Protein AF-A0A8C4DGM3-F1 (afdb_monomer_lite)

InterPro domains:
  IPR000533 Tropomyosin [PF00261] (65-257)
  IPR000533 Tropomyosin [PR00194] (84-101)
  IPR000533 Tropomyosin [PR00194] (120-140)
  IPR000533 Tropomyosin [PR00194] (145-173)
  IPR000533 Tropomyosin [PR00194] (175-198)
  IPR000533 Tropomyosin [PR00194] (231-256)
  IPR000533 Tropomyosin [PS00326] (232-240)

Foldseek 3Di:
DVVVVVVVVVVVVVVVVVVVVVVVVVVVVVVVVVVVVVVVVVVVVVVVVVVVVVVVVVVVVVVVVVVVVVVVVVVVVVVVVVVVVVVVVVVVVVVVVVVVVVVVVVVVVVVVVVVVVVVVVVVVVVVVVVVVVVVVVVVVVVVVVVVVVVVVVVVVVVVVVVVVVVVVVVVVVVVVVVVVVVVVVVVVVVVVVVVVVVVVVVVVVVVVVVVVVVVVVVVVVVVVVVVVVVVVVVVVVVVVVVVVVVVVVVVVVVVVVVPDDDDDDDDDDDDDDDDDDDDDDDDDDDDDDDDDDDDDDD

Radius of gyration: 115.61 Å; chains: 1; bounding box: 215×76×320 Å

Structure (mmCIF, N/CA/C/O backbone):
data_AF-A0A8C4DGM3-F1
#
_entry.id   AF-A0A8C4DGM3-F1
#
loop_
_atom_site.group_PDB
_atom_site.id
_atom_site.type_symbol
_atom_site.label_atom_id
_atom_site.label_alt_id
_atom_site.label_comp_id
_atom_site.label_asym_id
_atom_site.label_entity_id
_atom_site.label_seq_id
_atom_site.pdbx_PDB_ins_code
_atom_site.Cartn_x
_atom_site.Cartn_y
_atom_site.Cartn_z
_atom_site.occupancy
_atom_site.B_iso_or_equiv
_atom_site.auth_seq_id
_atom_site.auth_comp_id
_atom_site.auth_asym_id
_atom_site.auth_atom_id
_atom_site.pdbx_PDB_model_num
ATOM 1 N N . MET A 1 1 ? 107.043 28.579 -160.007 1.00 56.00 1 MET A N 1
ATOM 2 C CA . MET A 1 1 ? 107.651 27.825 -158.884 1.00 56.00 1 MET A CA 1
ATOM 3 C C . MET A 1 1 ? 107.193 28.313 -157.498 1.00 56.00 1 MET A C 1
ATOM 5 O O . MET A 1 1 ? 107.163 27.500 -156.585 1.00 56.00 1 MET A O 1
ATOM 9 N N . GLU A 1 2 ? 106.748 29.567 -157.318 1.00 57.47 2 GLU A N 1
ATOM 10 C CA . GLU A 1 2 ? 106.223 30.072 -156.023 1.00 57.47 2 GLU A CA 1
ATOM 11 C C . GLU A 1 2 ? 104.851 29.511 -155.592 1.00 57.47 2 GLU A C 1
ATOM 13 O O . GLU A 1 2 ? 104.606 29.329 -154.401 1.00 57.47 2 GLU A O 1
ATOM 18 N N . ALA A 1 3 ? 103.958 29.180 -156.532 1.00 60.22 3 ALA A N 1
ATOM 19 C CA . ALA A 1 3 ? 102.588 28.755 -156.210 1.00 60.22 3 ALA A CA 1
ATOM 20 C C . ALA A 1 3 ? 102.497 27.400 -155.471 1.00 60.22 3 ALA A C 1
ATOM 22 O O . ALA A 1 3 ? 101.619 27.209 -154.633 1.00 60.22 3 ALA A O 1
ATOM 23 N N . ILE A 1 4 ? 103.423 26.468 -155.733 1.00 60.94 4 ILE A N 1
ATOM 24 C CA . ILE A 1 4 ? 103.437 25.138 -155.092 1.00 60.94 4 ILE A CA 1
ATOM 25 C C . ILE A 1 4 ? 103.916 25.240 -153.636 1.00 60.94 4 ILE A C 1
ATOM 27 O O . ILE A 1 4 ? 103.357 24.590 -152.754 1.00 60.94 4 ILE A O 1
ATOM 31 N N . LYS A 1 5 ? 104.883 26.123 -153.354 1.00 63.94 5 LYS A N 1
ATOM 32 C CA . LYS A 1 5 ? 105.411 26.349 -151.999 1.00 63.94 5 LYS A CA 1
ATOM 33 C C . LYS A 1 5 ? 104.346 26.937 -151.065 1.00 63.94 5 LYS A C 1
ATOM 35 O O . LYS A 1 5 ? 104.194 26.455 -149.947 1.00 63.94 5 LYS A O 1
ATOM 40 N N . LYS A 1 6 ? 103.543 27.894 -151.556 1.00 67.75 6 LYS A N 1
ATOM 41 C CA . LYS A 1 6 ? 102.388 28.455 -150.826 1.00 67.75 6 LYS A CA 1
ATOM 42 C C . LYS A 1 6 ? 101.309 27.409 -150.529 1.00 67.75 6 LYS A C 1
ATOM 44 O O . LYS A 1 6 ? 100.766 27.397 -149.432 1.00 67.75 6 LYS A O 1
ATOM 49 N N . LYS A 1 7 ? 101.025 26.503 -151.473 1.00 70.44 7 LYS A N 1
ATOM 50 C CA . LYS A 1 7 ? 100.032 25.430 -151.284 1.00 70.44 7 LYS A CA 1
ATOM 51 C C . LYS A 1 7 ? 100.503 24.376 -150.274 1.00 70.44 7 LYS A C 1
ATOM 53 O O . LYS A 1 7 ? 99.705 23.883 -149.489 1.00 70.44 7 LYS A O 1
ATOM 58 N N . MET A 1 8 ? 101.803 24.079 -150.254 1.00 75.31 8 MET A N 1
ATOM 59 C CA . MET A 1 8 ? 102.413 23.175 -149.275 1.00 75.31 8 MET A CA 1
ATOM 60 C C . MET A 1 8 ? 102.481 23.798 -147.871 1.00 75.31 8 MET A C 1
ATOM 62 O O . MET A 1 8 ? 102.242 23.101 -146.892 1.00 75.31 8 MET A O 1
ATOM 66 N N . GLN A 1 9 ? 102.742 25.108 -147.764 1.00 69.88 9 GLN A N 1
ATOM 67 C CA . GLN A 1 9 ? 102.624 25.844 -146.498 1.00 69.88 9 GLN A CA 1
ATOM 68 C C . GLN A 1 9 ? 101.179 25.887 -145.989 1.00 69.88 9 GLN A C 1
ATOM 70 O O . GLN A 1 9 ? 100.970 25.643 -144.808 1.00 69.88 9 GLN A O 1
ATOM 75 N N . MET A 1 10 ? 100.198 26.120 -146.868 1.00 75.06 10 MET A N 1
ATOM 76 C CA . MET A 1 10 ? 98.772 26.049 -146.515 1.00 75.06 10 MET A CA 1
ATOM 77 C C . MET A 1 10 ? 98.384 24.663 -145.998 1.00 75.06 10 MET A C 1
ATOM 79 O O . MET A 1 10 ? 97.836 24.564 -144.915 1.00 75.06 10 MET A O 1
ATOM 83 N N . LEU A 1 11 ? 98.753 23.586 -146.699 1.00 72.81 11 LEU A N 1
ATOM 84 C CA . LEU A 1 11 ? 98.448 22.220 -146.253 1.00 72.81 11 LEU A CA 1
ATOM 85 C C . LEU A 1 11 ? 99.131 21.849 -144.930 1.00 72.81 11 LEU A C 1
ATOM 87 O O . LEU A 1 11 ? 98.588 21.064 -144.157 1.00 72.81 11 LEU A O 1
ATOM 91 N N . LYS A 1 12 ? 100.324 22.391 -144.665 1.00 77.50 12 LYS A N 1
ATOM 92 C CA . LYS A 1 12 ? 101.009 22.187 -143.387 1.00 77.50 12 LYS A CA 1
ATOM 93 C C . LYS A 1 12 ? 100.291 22.925 -142.253 1.00 77.50 12 LYS A C 1
ATOM 95 O O . LYS A 1 12 ? 100.072 22.320 -141.213 1.00 77.50 12 LYS A O 1
ATOM 100 N N . LEU A 1 13 ? 99.869 24.166 -142.499 1.00 79.25 13 LEU A N 1
ATOM 101 C CA . LEU A 1 13 ? 99.074 24.961 -141.563 1.00 79.25 13 LEU A CA 1
ATOM 102 C C . LEU A 1 13 ? 97.699 24.323 -141.306 1.00 79.25 13 LEU A C 1
ATOM 104 O O . LEU A 1 13 ? 97.254 24.265 -140.170 1.00 79.25 13 LEU A O 1
ATOM 108 N N . ASP A 1 14 ? 97.045 23.790 -142.340 1.00 77.81 14 ASP A N 1
ATOM 109 C CA . ASP A 1 14 ? 95.767 23.082 -142.218 1.00 77.81 14 ASP A CA 1
ATOM 110 C C . ASP A 1 14 ? 95.918 21.778 -141.425 1.00 77.81 14 ASP A C 1
ATOM 112 O O . ASP A 1 14 ? 95.045 21.435 -140.631 1.00 77.81 14 ASP A O 1
ATOM 116 N N . LYS A 1 15 ? 97.037 21.062 -141.602 1.00 78.19 15 LYS A N 1
ATOM 117 C CA . LYS A 1 15 ? 97.358 19.871 -140.809 1.00 78.19 15 LYS A CA 1
ATOM 118 C C . LYS A 1 15 ? 97.649 20.225 -139.349 1.00 78.19 15 LYS A C 1
ATOM 120 O O . LYS A 1 15 ? 97.144 19.532 -138.477 1.00 78.19 15 LYS A O 1
ATOM 125 N N . GLU A 1 16 ? 98.440 21.265 -139.091 1.00 78.75 16 GLU A N 1
ATOM 126 C CA . GLU A 1 16 ? 98.727 21.755 -137.733 1.00 78.75 16 GLU A CA 1
ATOM 127 C C . GLU A 1 16 ? 97.424 22.217 -137.050 1.00 78.75 16 GLU A C 1
ATOM 129 O O . GLU A 1 16 ? 97.089 21.697 -135.995 1.00 78.75 16 GLU A O 1
ATOM 134 N N . ASN A 1 17 ? 96.580 23.008 -137.722 1.00 79.00 17 ASN A N 1
ATOM 135 C CA . ASN A 1 17 ? 95.259 23.407 -137.213 1.00 79.00 17 ASN A CA 1
ATOM 136 C C . ASN A 1 17 ? 94.307 22.222 -136.964 1.00 79.00 17 ASN A C 1
ATOM 138 O O . ASN A 1 17 ? 93.468 22.275 -136.064 1.00 79.00 17 ASN A O 1
ATOM 142 N N . ALA A 1 18 ? 94.369 21.170 -137.787 1.00 79.69 18 ALA A N 1
ATOM 143 C CA . ALA A 1 18 ? 93.561 19.967 -137.594 1.00 79.69 18 ALA A CA 1
ATOM 144 C C . ALA A 1 18 ? 94.054 19.125 -136.410 1.00 79.69 18 ALA A C 1
ATOM 146 O O . ALA A 1 18 ? 93.228 18.547 -135.706 1.00 79.69 18 ALA A O 1
ATOM 147 N N . ILE A 1 19 ? 95.371 19.075 -136.185 1.00 78.94 19 ILE A N 1
ATOM 148 C CA . ILE A 1 19 ? 95.976 18.422 -135.019 1.00 78.94 19 ILE A CA 1
ATOM 149 C C . ILE A 1 19 ? 95.630 19.207 -133.754 1.00 78.94 19 ILE A C 1
ATOM 151 O O . ILE A 1 19 ? 95.087 18.610 -132.835 1.00 78.94 19 ILE A O 1
ATOM 155 N N . ASP A 1 20 ? 95.798 20.529 -133.746 1.00 80.25 20 ASP A N 1
ATOM 156 C CA . ASP A 1 20 ? 95.455 21.376 -132.597 1.00 80.25 20 ASP A CA 1
ATOM 157 C C . ASP A 1 20 ? 93.964 21.266 -132.241 1.00 80.25 20 ASP A C 1
ATOM 159 O O . ASP A 1 20 ? 93.597 21.172 -131.072 1.00 80.25 20 ASP A O 1
ATOM 163 N N . ARG A 1 21 ? 93.076 21.197 -133.246 1.00 80.00 21 ARG A N 1
ATOM 164 C CA . ARG A 1 21 ? 91.644 20.932 -133.021 1.00 80.00 21 ARG A CA 1
ATOM 165 C C . ARG A 1 21 ? 91.370 19.532 -132.482 1.00 80.00 21 ARG A C 1
ATOM 167 O O . ARG A 1 21 ? 90.442 19.378 -131.694 1.00 80.00 21 ARG A O 1
ATOM 174 N N . ALA A 1 22 ? 92.114 18.520 -132.924 1.00 79.75 22 ALA A N 1
ATOM 175 C CA . ALA A 1 22 ? 91.966 17.158 -132.424 1.00 79.75 22 ALA A CA 1
ATOM 176 C C . ALA A 1 22 ? 92.464 17.043 -130.976 1.00 79.75 22 ALA A C 1
ATOM 178 O O . ALA A 1 22 ? 91.763 16.468 -130.152 1.00 79.75 22 ALA A O 1
ATOM 179 N N . GLU A 1 23 ? 93.603 17.656 -130.651 1.00 81.38 23 GLU A N 1
ATOM 180 C CA . GLU A 1 23 ? 94.149 17.724 -129.292 1.00 81.38 23 GLU A CA 1
ATOM 181 C C . GLU A 1 23 ? 93.230 18.523 -128.358 1.00 81.38 23 GLU A C 1
ATOM 183 O O . GLU A 1 23 ? 92.967 18.096 -127.234 1.00 81.38 23 GLU A O 1
ATOM 188 N N . GLN A 1 24 ? 92.663 19.638 -128.834 1.00 82.38 24 GLN A N 1
ATOM 189 C CA . GLN A 1 24 ? 91.670 20.405 -128.084 1.00 82.38 24 GLN A CA 1
ATOM 190 C C . GLN A 1 24 ? 90.393 19.587 -127.842 1.00 82.38 24 GLN A C 1
ATOM 192 O O . GLN A 1 24 ? 89.912 19.528 -126.713 1.00 82.38 24 GLN A O 1
ATOM 197 N N . ALA A 1 25 ? 89.881 18.888 -128.861 1.00 80.62 25 ALA A N 1
ATOM 198 C CA . ALA A 1 25 ? 88.716 18.015 -128.719 1.00 80.62 25 ALA A CA 1
ATOM 199 C C . ALA A 1 25 ? 88.982 16.808 -127.800 1.00 80.62 25 ALA A C 1
ATOM 201 O O . ALA A 1 25 ? 88.084 16.376 -127.078 1.00 80.62 25 ALA A O 1
ATOM 202 N N . GLU A 1 26 ? 90.199 16.259 -127.798 1.00 82.38 26 GLU A N 1
ATOM 203 C CA . GLU A 1 26 ? 90.603 15.173 -126.901 1.00 82.38 26 GLU A CA 1
ATOM 204 C C . GLU A 1 26 ? 90.743 15.664 -125.451 1.00 82.38 26 GLU A C 1
ATOM 206 O O . GLU A 1 26 ? 90.295 14.984 -124.524 1.00 82.38 26 GLU A O 1
ATOM 211 N N . GLY A 1 27 ? 91.263 16.880 -125.250 1.00 82.19 27 GLY A N 1
ATOM 212 C CA . GLY A 1 27 ? 91.285 17.565 -123.956 1.00 82.19 27 GLY A CA 1
ATOM 213 C C . GLY A 1 27 ? 89.883 17.859 -123.414 1.00 82.19 27 GLY A C 1
ATOM 214 O O . GLY A 1 27 ? 89.594 17.544 -122.258 1.00 82.19 27 GLY A O 1
ATOM 215 N N . ASP A 1 28 ? 88.990 18.380 -124.257 1.00 84.25 28 ASP A N 1
ATOM 216 C CA . ASP A 1 28 ? 87.592 18.648 -123.904 1.00 84.25 28 ASP A CA 1
ATOM 217 C C . ASP A 1 28 ? 86.829 17.352 -123.594 1.00 84.25 28 ASP A C 1
ATOM 219 O O . ASP A 1 28 ? 86.085 17.289 -122.613 1.00 84.25 28 ASP A O 1
ATOM 223 N N . LYS A 1 29 ? 87.053 16.287 -124.379 1.00 86.44 29 LYS A N 1
ATOM 224 C CA . LYS A 1 29 ? 86.482 14.957 -124.127 1.00 86.44 29 LYS A CA 1
ATOM 225 C C . LYS A 1 29 ? 86.945 14.407 -122.782 1.00 86.44 29 LYS A C 1
ATOM 227 O O . LYS A 1 29 ? 86.112 13.973 -121.994 1.00 86.44 29 LYS A O 1
ATOM 232 N N . LYS A 1 30 ? 88.248 14.450 -122.499 1.00 85.75 30 LYS A N 1
ATOM 233 C CA . LYS A 1 30 ? 88.798 13.967 -121.228 1.00 85.75 30 LYS A CA 1
ATOM 234 C C . LYS A 1 30 ? 88.265 14.779 -120.043 1.00 85.75 30 LYS A C 1
ATOM 236 O O . LYS A 1 30 ? 87.852 14.201 -119.044 1.00 85.75 30 LYS A O 1
ATOM 241 N N . GLY A 1 31 ? 88.176 16.103 -120.183 1.00 85.19 31 GLY A N 1
ATOM 242 C CA . GLY A 1 31 ? 87.566 16.973 -119.176 1.00 85.19 31 GLY A CA 1
ATOM 243 C C . GLY A 1 31 ? 86.073 16.701 -118.957 1.00 85.19 31 GLY A C 1
ATOM 244 O O . GLY A 1 31 ? 85.590 16.803 -117.830 1.00 85.19 31 GLY A O 1
ATOM 245 N N . ALA A 1 32 ? 85.333 16.334 -120.006 1.00 84.12 32 ALA A N 1
ATOM 246 C CA . ALA A 1 32 ? 83.937 15.916 -119.901 1.00 84.12 32 ALA A CA 1
ATOM 247 C C . ALA A 1 32 ? 83.788 14.528 -119.255 1.00 84.12 32 ALA A C 1
ATOM 249 O O . ALA A 1 32 ? 82.901 14.349 -118.427 1.00 84.12 32 ALA A O 1
ATOM 250 N N . GLU A 1 33 ? 84.661 13.570 -119.579 1.00 85.62 33 GLU A N 1
ATOM 251 C CA . GLU A 1 33 ? 84.690 12.239 -118.957 1.00 85.62 33 GLU A CA 1
ATOM 252 C C . GLU A 1 33 ? 85.023 12.318 -117.462 1.00 85.62 33 GLU A C 1
ATOM 254 O O . GLU A 1 33 ? 84.353 11.676 -116.655 1.00 85.62 33 GLU A O 1
ATOM 259 N N . ASP A 1 34 ? 86.001 13.138 -117.071 1.00 88.25 34 ASP A N 1
ATOM 260 C CA . ASP A 1 34 ? 86.355 13.340 -115.663 1.00 88.25 34 ASP A CA 1
ATOM 261 C C . ASP A 1 34 ? 85.219 14.032 -114.889 1.00 88.25 34 ASP A C 1
ATOM 263 O O . ASP A 1 34 ? 84.904 13.632 -113.768 1.00 88.25 34 ASP A O 1
ATOM 267 N N . LYS A 1 35 ? 84.526 15.004 -115.505 1.00 88.31 35 LYS A N 1
ATOM 268 C CA . LYS A 1 35 ? 83.297 15.591 -114.936 1.00 88.31 35 LYS A CA 1
ATOM 269 C C . LYS A 1 35 ? 82.164 14.574 -114.825 1.00 88.31 35 LYS A C 1
ATOM 271 O O . LYS A 1 35 ? 81.450 14.581 -113.830 1.00 88.31 35 LYS A O 1
ATOM 276 N N . CYS A 1 36 ? 81.990 13.707 -115.822 1.00 88.62 36 CYS A N 1
ATOM 277 C CA . CYS A 1 36 ? 80.968 12.662 -115.793 1.00 88.62 36 CYS A CA 1
ATOM 278 C C . CYS A 1 36 ? 81.232 11.685 -114.643 1.00 88.62 36 CYS A C 1
ATOM 280 O O . CYS A 1 36 ? 80.321 11.400 -113.877 1.00 88.62 36 CYS A O 1
ATOM 282 N N . LYS A 1 37 ? 82.491 11.272 -114.442 1.00 89.06 37 LYS A N 1
ATOM 283 C CA . LYS A 1 37 ? 82.893 10.430 -113.304 1.00 89.06 37 LYS A CA 1
ATOM 284 C C . LYS A 1 37 ? 82.656 11.106 -111.956 1.00 89.06 37 LYS A C 1
ATOM 286 O O . LYS A 1 37 ? 82.112 10.474 -111.060 1.00 89.06 37 LYS A O 1
ATOM 291 N N . GLN A 1 38 ? 83.021 12.383 -111.813 1.00 89.31 38 GLN A N 1
ATOM 292 C CA . GLN A 1 38 ? 82.751 13.140 -110.583 1.00 89.31 38 GLN A CA 1
ATOM 293 C C . GLN A 1 38 ? 81.249 13.211 -110.285 1.00 89.31 38 GLN A C 1
ATOM 295 O O . GLN A 1 38 ? 80.835 12.952 -109.160 1.00 89.31 38 GLN A O 1
ATOM 300 N N . LEU A 1 39 ? 80.425 13.494 -111.297 1.00 87.69 39 LEU A N 1
ATOM 301 C CA . LEU A 1 39 ? 78.970 13.536 -111.152 1.00 87.69 39 LEU A CA 1
ATOM 302 C C . LEU A 1 39 ? 78.367 12.156 -110.856 1.00 87.69 39 LEU A C 1
ATOM 304 O O . LEU A 1 39 ? 77.419 12.070 -110.082 1.00 87.69 39 LEU A O 1
ATOM 308 N N . GLU A 1 40 ? 78.902 11.077 -111.430 1.00 87.31 40 GLU A N 1
ATOM 309 C CA . GLU A 1 40 ? 78.485 9.701 -111.129 1.00 87.31 40 GLU A CA 1
ATOM 310 C C . GLU A 1 40 ? 78.821 9.309 -109.683 1.00 87.31 40 GLU A C 1
ATOM 312 O O . GLU A 1 40 ? 77.976 8.740 -108.988 1.00 87.31 40 GLU A O 1
ATOM 317 N N . GLU A 1 41 ? 80.016 9.653 -109.195 1.00 90.00 41 GLU A N 1
ATOM 318 C CA . GLU A 1 41 ? 80.416 9.436 -107.800 1.00 90.00 41 GLU A CA 1
ATOM 319 C C . GLU A 1 41 ? 79.576 10.275 -106.824 1.00 90.00 41 GLU A C 1
ATOM 321 O O . GLU A 1 41 ? 79.121 9.761 -105.797 1.00 90.00 41 GLU A O 1
ATOM 326 N N . GLU A 1 42 ? 79.309 11.544 -107.149 1.00 90.88 42 GLU A N 1
ATOM 327 C CA . GLU A 1 42 ? 78.419 12.412 -106.373 1.00 90.88 42 GLU A CA 1
ATOM 328 C C . GLU A 1 42 ? 76.984 11.876 -106.347 1.00 90.88 42 GLU A C 1
ATOM 330 O O . GLU A 1 42 ? 76.366 11.828 -105.281 1.00 90.88 42 GLU A O 1
ATOM 335 N N . LEU A 1 43 ? 76.462 11.415 -107.486 1.00 90.50 43 LEU A N 1
ATOM 336 C CA . LEU A 1 43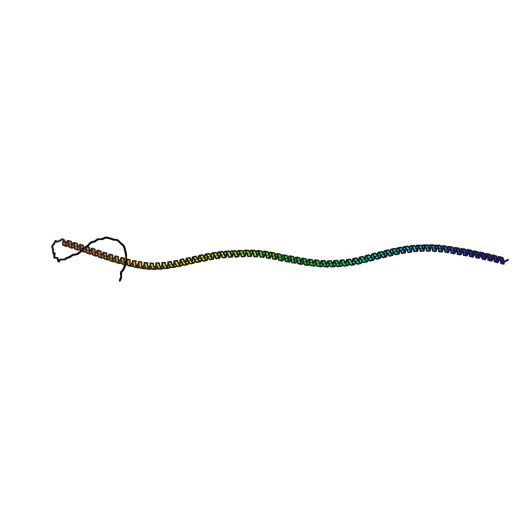 ? 75.129 10.827 -107.594 1.00 90.50 43 LEU A CA 1
ATOM 337 C C . LEU A 1 43 ? 75.021 9.543 -106.766 1.00 90.50 43 LEU A C 1
ATOM 339 O O . LEU A 1 43 ? 74.042 9.365 -106.040 1.00 90.50 43 LEU A O 1
ATOM 343 N N . LEU A 1 44 ? 76.043 8.688 -106.793 1.00 91.94 44 LEU A N 1
ATOM 344 C CA . LEU A 1 44 ? 76.097 7.475 -105.977 1.00 91.94 44 LEU A CA 1
ATOM 345 C C . LEU A 1 44 ? 76.204 7.803 -104.476 1.00 91.94 44 LEU A C 1
ATOM 347 O O . LEU A 1 44 ? 75.550 7.170 -103.642 1.00 91.94 44 LEU A O 1
ATOM 351 N N . GLY A 1 45 ? 76.969 8.838 -104.118 1.00 91.81 45 GLY A N 1
ATOM 352 C CA . GLY A 1 45 ? 77.046 9.362 -102.755 1.00 91.81 45 GLY A CA 1
ATOM 353 C C . GLY A 1 45 ? 75.712 9.926 -102.254 1.00 91.81 45 GLY A C 1
ATOM 354 O O . GLY A 1 45 ? 75.312 9.652 -101.118 1.00 91.81 45 GLY A O 1
ATOM 355 N N . LEU A 1 46 ? 74.997 10.671 -103.100 1.00 91.38 46 LEU A N 1
ATOM 356 C CA . LEU A 1 46 ? 73.666 11.205 -102.809 1.00 91.38 46 LEU A CA 1
ATOM 357 C C . LEU A 1 46 ? 72.620 10.095 -102.693 1.00 91.38 46 LEU A C 1
ATOM 359 O O . LEU A 1 46 ? 71.831 10.130 -101.755 1.00 91.38 46 LEU A O 1
ATOM 363 N N . GLN A 1 47 ? 72.651 9.079 -103.557 1.00 90.94 47 GLN A N 1
ATOM 364 C CA . GLN A 1 47 ? 71.774 7.909 -103.450 1.00 90.94 47 GLN A CA 1
ATOM 365 C C . GLN A 1 47 ? 71.988 7.152 -102.135 1.00 90.94 47 GLN A C 1
ATOM 367 O O . GLN A 1 47 ? 71.024 6.759 -101.481 1.00 90.94 47 GLN A O 1
ATOM 372 N N . LYS A 1 48 ? 73.242 6.986 -101.694 1.00 93.75 48 LYS A N 1
ATOM 373 C CA . LYS A 1 48 ? 73.540 6.345 -100.406 1.00 93.75 48 LYS A CA 1
ATOM 374 C C . LYS A 1 48 ? 73.047 7.176 -99.217 1.00 93.75 48 LYS A C 1
ATOM 376 O O . LYS A 1 48 ? 72.531 6.606 -98.259 1.00 93.75 48 LYS A O 1
ATOM 381 N N . LYS A 1 49 ? 73.196 8.505 -99.271 1.00 93.12 49 LYS A N 1
ATOM 382 C CA . LYS A 1 49 ? 72.653 9.415 -98.248 1.00 93.12 49 LYS A CA 1
ATOM 383 C C . LYS A 1 49 ? 71.127 9.396 -98.229 1.00 93.12 49 LYS A C 1
ATOM 385 O O . LYS A 1 49 ? 70.563 9.326 -97.147 1.00 93.12 49 LYS A O 1
ATOM 390 N N . LEU A 1 50 ? 70.485 9.411 -99.398 1.00 93.12 50 LEU A N 1
ATOM 391 C CA . LEU A 1 50 ? 69.032 9.319 -99.529 1.00 93.12 50 LEU A CA 1
ATOM 392 C C . LEU A 1 50 ? 68.518 8.044 -98.862 1.00 93.12 50 LEU A C 1
ATOM 394 O O . LEU A 1 50 ? 67.671 8.134 -97.984 1.00 93.12 50 LEU A O 1
ATOM 398 N N . LYS A 1 51 ? 69.123 6.893 -99.177 1.00 93.62 51 LYS A N 1
ATOM 399 C CA . LYS A 1 51 ? 68.761 5.617 -98.553 1.00 93.62 51 LYS A CA 1
ATOM 400 C C . LYS A 1 51 ? 68.949 5.624 -97.031 1.00 93.62 51 LYS A C 1
ATOM 402 O O . LYS A 1 51 ? 68.107 5.115 -96.308 1.00 93.62 51 LYS A O 1
ATOM 407 N N . GLY A 1 52 ? 70.035 6.222 -96.532 1.00 93.31 52 GLY A N 1
ATOM 408 C CA . GLY A 1 52 ? 70.248 6.361 -95.087 1.00 93.31 52 GLY A CA 1
ATOM 409 C C . GLY A 1 52 ? 69.174 7.215 -94.403 1.00 93.31 52 GLY A C 1
ATOM 410 O O . GLY A 1 52 ? 68.716 6.865 -93.322 1.00 93.31 52 GLY A O 1
ATOM 411 N N . VAL A 1 53 ? 68.744 8.300 -95.054 1.00 92.62 53 VAL A N 1
ATOM 412 C CA . VAL A 1 53 ? 67.659 9.161 -94.561 1.00 92.62 53 VAL A CA 1
ATOM 413 C C . VAL A 1 53 ? 66.301 8.456 -94.640 1.00 92.62 53 VAL A C 1
ATOM 415 O O . VAL A 1 53 ? 65.499 8.621 -93.730 1.00 92.62 53 VAL A O 1
ATOM 418 N N . GLU A 1 54 ? 66.044 7.655 -95.677 1.00 92.06 54 GLU A N 1
ATOM 419 C CA . GLU A 1 54 ? 64.838 6.818 -95.787 1.00 92.06 54 GLU A CA 1
ATOM 420 C C . GLU A 1 54 ? 64.775 5.782 -94.653 1.00 92.06 54 GLU A C 1
ATOM 422 O O . GLU A 1 54 ? 63.779 5.726 -93.936 1.00 92.06 54 GLU A O 1
ATOM 427 N N . ASP A 1 55 ? 65.869 5.053 -94.402 1.00 94.25 55 ASP A N 1
ATOM 428 C CA . ASP A 1 55 ? 65.951 4.080 -93.304 1.00 94.25 55 ASP A CA 1
ATOM 429 C C . ASP A 1 55 ? 65.759 4.749 -91.921 1.00 94.25 55 ASP A C 1
ATOM 431 O O . ASP A 1 55 ? 65.202 4.153 -90.995 1.00 94.25 55 ASP A O 1
ATOM 435 N N . GLU A 1 56 ? 66.251 5.980 -91.737 1.00 94.06 56 GLU A N 1
ATOM 436 C CA . GLU A 1 56 ? 66.021 6.767 -90.517 1.00 94.06 56 GLU A CA 1
ATOM 437 C C . GLU A 1 56 ? 64.571 7.245 -90.407 1.00 94.06 56 GLU A C 1
ATOM 439 O O . GLU A 1 56 ? 63.984 7.165 -89.326 1.00 94.06 56 GLU A O 1
ATOM 444 N N . LEU A 1 57 ? 63.978 7.705 -91.511 1.00 93.94 57 LEU A N 1
ATOM 445 C CA . LEU A 1 57 ? 62.585 8.134 -91.566 1.00 93.94 57 LEU A CA 1
ATOM 446 C C . LEU A 1 57 ? 61.637 6.984 -91.213 1.00 93.94 57 LEU A C 1
ATOM 448 O O . LEU A 1 57 ? 60.703 7.195 -90.437 1.00 93.94 57 LEU A O 1
ATOM 452 N N . ASP A 1 58 ? 61.900 5.777 -91.714 1.00 95.00 58 ASP A N 1
ATOM 453 C CA . ASP A 1 58 ? 61.117 4.582 -91.396 1.00 95.00 58 ASP A CA 1
ATOM 454 C C . ASP A 1 58 ? 61.209 4.243 -89.902 1.00 95.00 58 ASP A C 1
ATOM 456 O O . ASP A 1 58 ? 60.183 4.090 -89.236 1.00 95.00 58 ASP A O 1
ATOM 460 N N . LYS A 1 59 ? 62.420 4.251 -89.325 1.00 95.31 59 LYS A N 1
ATOM 461 C CA . LYS A 1 59 ? 62.622 4.020 -87.881 1.00 95.31 59 LYS A CA 1
ATOM 462 C C . LYS A 1 59 ? 61.913 5.052 -87.011 1.00 95.31 59 LYS A C 1
ATOM 464 O O . LYS A 1 59 ? 61.295 4.695 -86.007 1.00 95.31 59 LYS A O 1
ATOM 469 N N . TYR A 1 60 ? 62.011 6.335 -87.358 1.00 93.81 60 TYR A N 1
ATOM 470 C CA . TYR A 1 60 ? 61.315 7.383 -86.612 1.00 93.81 60 TYR A CA 1
ATOM 471 C C . TYR A 1 60 ? 59.800 7.279 -86.777 1.00 93.81 60 TYR A C 1
ATOM 473 O O . TYR A 1 60 ? 59.079 7.535 -85.817 1.00 93.81 60 TYR A O 1
ATOM 481 N N . SER A 1 61 ? 59.314 6.857 -87.945 1.00 94.00 61 SER A N 1
ATOM 482 C CA . SER A 1 61 ? 57.885 6.657 -88.198 1.00 94.00 61 SER A CA 1
ATOM 483 C C . SER A 1 61 ? 57.313 5.488 -87.395 1.00 94.00 61 SER A C 1
ATOM 485 O O . SER A 1 61 ? 56.226 5.616 -86.835 1.00 94.00 61 SER A O 1
ATOM 487 N N . GLU A 1 62 ? 58.034 4.370 -87.293 1.00 95.62 62 GLU A N 1
ATOM 488 C CA . GLU A 1 62 ? 57.649 3.244 -86.431 1.00 95.62 62 GLU A CA 1
ATOM 489 C C . GLU A 1 62 ? 57.678 3.638 -84.951 1.00 95.62 62 GLU A C 1
ATOM 491 O O . GLU A 1 62 ? 56.690 3.456 -84.244 1.00 95.62 62 GLU A O 1
ATOM 496 N N . SER A 1 63 ? 58.758 4.280 -84.497 1.00 95.69 63 SER A N 1
ATOM 497 C CA . SER A 1 63 ? 58.878 4.765 -83.116 1.00 95.69 63 SER A CA 1
ATOM 498 C C . SER A 1 63 ? 57.775 5.767 -82.747 1.00 95.69 63 SER A C 1
ATOM 500 O O . SER A 1 63 ? 57.237 5.731 -81.638 1.00 95.69 63 SER A O 1
ATOM 502 N N . LEU A 1 64 ? 57.393 6.642 -83.684 1.00 95.50 64 LEU A N 1
ATOM 503 C CA . LEU A 1 64 ? 56.292 7.584 -83.500 1.00 95.50 64 LEU A CA 1
ATOM 504 C C . LEU A 1 64 ? 54.953 6.856 -83.332 1.00 95.50 64 LEU A C 1
ATOM 506 O O . LEU A 1 64 ? 54.195 7.216 -82.434 1.00 95.50 64 LEU A O 1
ATOM 510 N N . LYS A 1 65 ? 54.677 5.829 -84.147 1.00 95.81 65 LYS A N 1
ATOM 511 C 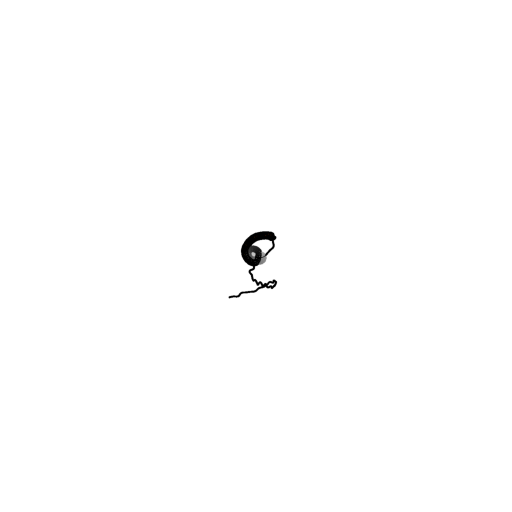CA . LYS A 1 65 ?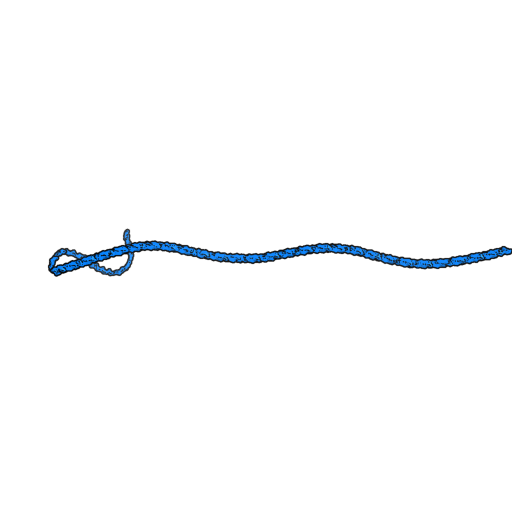 53.458 5.014 -84.021 1.00 95.81 65 LYS A CA 1
ATOM 512 C C . LYS A 1 65 ? 53.409 4.289 -82.678 1.00 95.81 65 LYS A C 1
ATOM 514 O O . LYS A 1 65 ? 52.415 4.408 -81.970 1.00 95.81 65 LYS A O 1
ATOM 519 N N . ASP A 1 66 ? 54.498 3.639 -82.273 1.00 95.94 66 ASP A N 1
ATOM 520 C CA . ASP A 1 66 ? 54.587 2.959 -80.974 1.00 95.94 66 ASP A CA 1
ATOM 521 C C . ASP A 1 66 ? 54.370 3.927 -79.799 1.00 95.94 66 ASP A C 1
ATOM 523 O O . ASP A 1 66 ? 53.740 3.586 -78.793 1.00 95.94 66 ASP A O 1
ATOM 527 N N . ALA A 1 67 ? 54.916 5.143 -79.896 1.00 95.31 67 ALA A N 1
ATOM 528 C CA . ALA A 1 67 ? 54.733 6.178 -78.885 1.00 95.31 67 ALA A CA 1
ATOM 529 C C . ALA A 1 67 ? 53.283 6.686 -78.839 1.00 95.31 67 ALA A C 1
ATOM 531 O O . ALA A 1 67 ? 52.756 6.892 -77.746 1.00 95.31 67 ALA A O 1
ATOM 532 N N . GLN A 1 68 ? 52.634 6.847 -79.997 1.00 95.00 68 GLN A N 1
ATOM 533 C CA . GLN A 1 68 ? 51.221 7.221 -80.097 1.00 95.00 68 GLN A CA 1
ATOM 534 C C . GLN A 1 68 ? 50.312 6.144 -79.497 1.00 95.00 68 GLN A C 1
ATOM 536 O O . GLN A 1 68 ? 49.478 6.464 -78.656 1.00 95.00 68 GLN A O 1
ATOM 541 N N . GLU A 1 69 ? 50.527 4.867 -79.820 1.00 96.38 69 GLU A N 1
ATOM 542 C CA . GLU A 1 69 ? 49.747 3.767 -79.240 1.00 96.38 69 GLU A CA 1
ATOM 543 C C . GLU A 1 69 ? 49.907 3.692 -77.714 1.00 96.38 69 GLU A C 1
ATOM 545 O O . GLU A 1 69 ? 48.937 3.484 -76.980 1.00 96.38 69 GLU A O 1
ATOM 550 N N . LYS A 1 70 ? 51.127 3.895 -77.201 1.00 96.38 70 LYS A N 1
ATOM 551 C CA . LYS A 1 70 ? 51.374 3.949 -75.750 1.00 96.38 70 LYS A CA 1
ATOM 552 C C . LYS A 1 70 ? 50.702 5.150 -75.093 1.00 96.38 70 LYS A C 1
ATOM 554 O O . LYS A 1 70 ? 50.206 5.009 -73.975 1.00 96.38 70 LYS A O 1
ATOM 559 N N . LEU A 1 71 ? 50.694 6.304 -75.761 1.00 95.69 71 LEU A N 1
ATOM 560 C CA . LEU A 1 71 ? 50.016 7.502 -75.277 1.00 95.69 71 LEU A CA 1
ATOM 561 C C . LEU A 1 71 ? 48.507 7.262 -75.181 1.00 95.69 71 LEU A C 1
ATOM 563 O O . LEU A 1 71 ? 47.948 7.457 -74.107 1.00 95.69 71 LEU A O 1
ATOM 567 N N . GLU A 1 72 ? 47.875 6.736 -76.231 1.00 96.38 72 GLU A N 1
ATOM 568 C CA . GLU A 1 72 ? 46.438 6.426 -76.231 1.00 96.38 72 GLU A CA 1
ATOM 569 C C . GLU A 1 72 ? 46.064 5.420 -75.130 1.00 96.38 72 GLU A C 1
ATOM 571 O O . GLU A 1 72 ? 45.057 5.574 -74.436 1.00 96.38 72 GLU A O 1
ATOM 576 N N . GLN A 1 73 ? 46.896 4.396 -74.904 1.00 96.56 73 GLN A N 1
ATOM 577 C CA . GLN A 1 73 ? 46.685 3.449 -73.804 1.00 96.56 73 GLN A CA 1
ATOM 578 C C . GLN A 1 73 ? 46.810 4.107 -72.423 1.00 96.56 73 GLN A C 1
ATOM 580 O O . GLN A 1 73 ? 46.077 3.736 -71.502 1.00 96.56 73 GLN A O 1
ATOM 585 N N . ALA A 1 74 ? 47.744 5.044 -72.254 1.00 96.25 74 ALA A N 1
ATOM 586 C CA . ALA A 1 74 ? 47.922 5.779 -71.007 1.00 96.25 74 ALA A CA 1
ATOM 587 C C . ALA A 1 74 ? 46.762 6.753 -70.757 1.00 96.25 74 ALA A C 1
ATOM 589 O O . ALA A 1 74 ? 46.233 6.779 -69.648 1.00 96.25 74 ALA A O 1
ATOM 590 N N . GLU A 1 75 ? 46.321 7.481 -71.784 1.00 96.25 75 GLU A N 1
ATOM 591 C CA . GLU A 1 75 ? 45.165 8.381 -71.725 1.00 96.25 75 GLU A CA 1
ATOM 592 C C . GLU A 1 75 ? 43.884 7.619 -71.387 1.00 96.25 75 GLU A C 1
ATOM 594 O O . GLU A 1 75 ? 43.135 8.036 -70.505 1.00 96.25 75 GLU A O 1
ATOM 599 N N . LYS A 1 76 ? 43.667 6.448 -72.000 1.00 97.19 76 LYS A N 1
ATOM 600 C CA . LYS A 1 76 ? 42.523 5.593 -71.668 1.00 97.19 76 LYS A CA 1
ATOM 601 C C . LYS A 1 76 ? 42.547 5.146 -70.204 1.00 97.19 76 LYS A C 1
ATOM 603 O O . LYS A 1 76 ? 41.538 5.255 -69.518 1.00 97.19 76 LYS A O 1
ATOM 608 N N . LYS A 1 77 ? 43.700 4.687 -69.704 1.00 96.81 77 LYS A N 1
ATOM 609 C CA . LYS A 1 77 ? 43.847 4.293 -68.291 1.00 96.81 77 LYS A CA 1
ATOM 610 C C . LYS A 1 77 ? 43.641 5.467 -67.335 1.00 96.81 77 LYS A C 1
ATOM 612 O O . LYS A 1 77 ? 43.063 5.274 -66.271 1.00 96.81 77 LYS A O 1
ATOM 617 N N . ALA A 1 78 ? 44.118 6.657 -67.697 1.00 96.50 78 ALA A N 1
ATOM 618 C CA . ALA A 1 78 ? 43.901 7.865 -66.910 1.00 96.50 78 ALA A CA 1
ATOM 619 C C . ALA A 1 78 ? 42.408 8.221 -66.855 1.00 96.50 78 ALA A C 1
ATOM 621 O O . ALA A 1 78 ? 41.886 8.434 -65.766 1.00 96.50 78 ALA A O 1
ATOM 622 N N . ALA A 1 79 ? 41.709 8.182 -67.993 1.00 96.69 79 ALA A N 1
ATOM 623 C CA . ALA A 1 79 ? 40.270 8.432 -68.060 1.00 96.69 79 ALA A CA 1
ATOM 624 C C . ALA A 1 79 ? 39.455 7.413 -67.240 1.00 96.69 79 ALA A C 1
ATOM 626 O O . ALA A 1 79 ? 38.541 7.802 -66.511 1.00 96.69 79 ALA A O 1
ATOM 627 N N . ASP A 1 80 ? 39.808 6.124 -67.308 1.00 96.81 80 ASP A N 1
ATOM 628 C CA . ASP A 1 80 ? 39.168 5.073 -66.506 1.00 96.81 80 ASP A CA 1
ATOM 629 C C . ASP A 1 80 ? 39.382 5.322 -64.996 1.00 96.81 80 ASP A C 1
ATOM 631 O O . ASP A 1 80 ? 38.431 5.276 -64.213 1.00 96.81 80 ASP A O 1
ATOM 635 N N . ALA A 1 81 ? 40.605 5.676 -64.581 1.00 96.62 81 ALA A N 1
ATOM 636 C CA . ALA A 1 81 ? 40.917 5.995 -63.186 1.00 96.62 81 ALA A CA 1
ATOM 637 C C . ALA A 1 81 ? 40.208 7.270 -62.692 1.00 96.62 81 ALA A C 1
ATOM 639 O O . ALA A 1 81 ? 39.703 7.304 -61.569 1.00 96.62 81 ALA A O 1
ATOM 640 N N . GLU A 1 82 ? 40.123 8.316 -63.518 1.00 96.75 82 GLU A N 1
ATOM 641 C CA . GLU A 1 82 ? 39.374 9.537 -63.198 1.00 96.75 82 GLU A CA 1
ATOM 642 C C . GLU A 1 82 ? 37.877 9.249 -63.017 1.00 96.75 82 GLU A C 1
ATOM 644 O O . GLU A 1 82 ? 37.252 9.770 -62.086 1.00 96.75 82 GLU A O 1
ATOM 649 N N . ALA A 1 83 ? 37.303 8.373 -63.848 1.00 97.06 83 ALA A N 1
ATOM 650 C CA . ALA A 1 83 ? 35.918 7.937 -63.713 1.00 97.06 83 ALA A CA 1
ATOM 651 C C . ALA A 1 83 ? 35.683 7.147 -62.411 1.00 97.06 83 ALA A C 1
ATOM 653 O O . ALA A 1 83 ? 34.689 7.383 -61.713 1.00 97.06 83 ALA A O 1
ATOM 654 N N . GLU A 1 84 ? 36.604 6.253 -62.039 1.00 97.62 84 GLU A N 1
ATOM 655 C CA . GLU A 1 84 ? 36.552 5.524 -60.766 1.00 97.62 84 GLU A CA 1
ATOM 656 C C . GLU A 1 84 ? 36.646 6.467 -59.561 1.00 97.62 84 GLU A C 1
ATOM 658 O O . GLU A 1 84 ? 35.826 6.373 -58.644 1.00 97.62 84 GLU A O 1
ATOM 663 N N . VAL A 1 85 ? 37.580 7.424 -59.579 1.00 97.88 85 VAL A N 1
ATOM 664 C CA . VAL A 1 85 ? 37.722 8.441 -58.524 1.00 97.88 85 VAL A CA 1
ATOM 665 C C . VAL A 1 85 ? 36.443 9.269 -58.393 1.00 97.88 85 VAL A C 1
ATOM 667 O O . VAL A 1 85 ? 35.960 9.487 -57.280 1.00 97.88 85 VAL A O 1
ATOM 670 N N . ALA A 1 86 ? 35.837 9.683 -59.508 1.00 97.62 86 ALA A N 1
ATOM 671 C CA . ALA A 1 86 ? 34.569 10.406 -59.489 1.00 97.62 86 ALA A CA 1
ATOM 672 C C . ALA A 1 86 ? 33.431 9.570 -58.870 1.00 97.62 86 ALA A C 1
ATOM 674 O O . ALA A 1 86 ? 32.637 10.087 -58.079 1.00 97.62 86 ALA A O 1
ATOM 675 N N . SER A 1 87 ? 33.362 8.272 -59.183 1.00 98.12 87 SER A N 1
ATOM 676 C CA . SER A 1 87 ? 32.376 7.354 -58.601 1.00 98.12 87 SER A CA 1
ATOM 677 C C . SER A 1 87 ? 32.600 7.135 -57.101 1.00 98.12 87 SER A C 1
ATOM 679 O O . SER A 1 87 ? 31.643 7.143 -56.324 1.00 98.12 87 SER A O 1
ATOM 681 N N . LEU A 1 88 ? 33.851 6.951 -56.674 1.00 98.00 88 LEU A N 1
ATOM 682 C CA . LEU A 1 88 ? 34.199 6.775 -55.265 1.00 98.00 88 LEU A CA 1
ATOM 683 C C . LEU A 1 88 ? 33.897 8.031 -54.448 1.00 98.00 88 LEU A C 1
ATOM 685 O O . LEU A 1 88 ? 33.321 7.913 -53.372 1.00 98.00 88 LEU A O 1
ATOM 689 N N . ASN A 1 89 ? 34.176 9.223 -54.979 1.00 97.81 89 ASN A N 1
ATOM 690 C CA . ASN A 1 89 ? 33.835 10.481 -54.311 1.00 97.81 89 ASN A CA 1
ATOM 691 C C . ASN A 1 89 ? 32.321 10.641 -54.108 1.00 97.81 89 ASN A C 1
ATOM 693 O O . ASN A 1 89 ? 31.889 11.053 -53.035 1.00 97.81 89 ASN A O 1
ATOM 697 N N . ARG A 1 90 ? 31.497 10.242 -55.089 1.00 97.94 90 ARG A N 1
ATOM 698 C CA . ARG A 1 90 ? 30.032 10.206 -54.907 1.00 97.94 90 ARG A CA 1
ATOM 699 C C . ARG A 1 90 ? 29.616 9.217 -53.822 1.00 97.94 90 ARG A C 1
ATOM 701 O O . ARG A 1 90 ? 28.724 9.509 -53.035 1.00 97.94 90 ARG A O 1
ATOM 708 N N . ARG A 1 91 ? 30.257 8.046 -53.768 1.00 98.12 91 ARG A N 1
ATOM 709 C CA . ARG A 1 91 ? 29.979 7.041 -52.735 1.00 98.12 91 ARG A CA 1
ATOM 710 C C . ARG A 1 91 ? 30.363 7.535 -51.339 1.00 98.12 91 ARG A C 1
ATOM 712 O O . ARG A 1 91 ? 29.623 7.259 -50.405 1.00 98.12 91 ARG A O 1
ATOM 719 N N . ILE A 1 92 ? 31.478 8.255 -51.207 1.00 98.31 92 ILE A N 1
ATOM 720 C CA . ILE A 1 92 ? 31.909 8.858 -49.939 1.00 98.31 92 ILE A CA 1
ATOM 721 C C . ILE A 1 92 ? 30.834 9.822 -49.429 1.00 98.31 92 ILE A C 1
ATOM 723 O O . ILE A 1 92 ? 30.360 9.628 -48.317 1.00 98.31 92 ILE A O 1
ATOM 727 N N . GLN A 1 93 ? 30.360 10.749 -50.268 1.00 98.06 93 GLN A N 1
ATOM 728 C CA . GLN A 1 93 ? 29.308 11.702 -49.884 1.00 98.06 93 GLN A CA 1
ATOM 729 C C . GLN A 1 93 ? 28.026 11.009 -49.406 1.00 98.06 93 GLN A C 1
ATOM 731 O O . GLN A 1 93 ? 27.459 11.383 -48.386 1.00 98.06 93 GLN A O 1
ATOM 736 N N . LEU A 1 94 ? 27.583 9.961 -50.109 1.00 98.25 94 LEU A N 1
ATOM 737 C CA . LEU A 1 94 ? 26.389 9.210 -49.707 1.00 98.25 94 LEU A CA 1
ATOM 738 C C . LEU A 1 94 ? 26.566 8.522 -48.348 1.00 98.25 94 LEU A C 1
ATOM 740 O O . LEU A 1 94 ? 25.648 8.531 -47.534 1.00 98.25 94 LEU A O 1
ATOM 744 N N . VAL A 1 95 ? 27.740 7.937 -48.095 1.00 98.25 95 VAL A N 1
ATOM 745 C CA . VAL A 1 95 ? 28.037 7.280 -46.815 1.00 98.25 95 VAL A CA 1
ATOM 746 C C . VAL A 1 95 ? 28.160 8.303 -45.682 1.00 98.25 95 VAL A C 1
ATOM 748 O O . VAL A 1 95 ? 27.706 8.025 -44.575 1.00 98.25 95 VAL A O 1
ATOM 751 N N . GLU A 1 96 ? 28.730 9.479 -45.944 1.00 98.25 96 GLU A N 1
ATOM 752 C CA . GLU A 1 96 ? 28.794 10.584 -44.979 1.00 98.25 96 GLU A CA 1
ATOM 753 C C . GLU A 1 96 ? 27.388 11.076 -44.607 1.00 98.25 96 GLU A C 1
ATOM 755 O O . GLU A 1 96 ? 27.058 11.141 -43.426 1.00 98.25 96 GLU A O 1
ATOM 760 N N . GLU A 1 97 ? 26.507 11.294 -45.589 1.00 98.00 97 GLU A N 1
ATOM 761 C CA . GLU A 1 97 ? 25.113 11.669 -45.317 1.00 98.00 97 GLU A CA 1
ATOM 762 C C . GLU A 1 97 ? 24.347 10.588 -44.535 1.00 98.00 97 GLU A C 1
ATOM 764 O O . GLU A 1 97 ? 23.517 10.895 -43.673 1.00 98.00 97 GLU A O 1
ATOM 769 N N . GLU A 1 98 ? 24.579 9.307 -44.834 1.00 98.19 98 GLU A N 1
ATOM 770 C CA . GLU A 1 98 ? 23.983 8.200 -44.080 1.00 98.19 98 GLU A CA 1
ATOM 771 C C . GLU A 1 98 ? 24.495 8.151 -42.637 1.00 98.19 98 GLU A C 1
ATOM 773 O O . GLU A 1 98 ? 23.706 7.896 -41.719 1.00 98.19 98 GLU A O 1
ATOM 778 N N . LEU A 1 99 ? 25.785 8.425 -42.431 1.00 98.31 99 LEU A N 1
ATOM 779 C CA . LEU A 1 99 ? 26.398 8.495 -41.110 1.00 98.31 99 LEU A CA 1
ATOM 780 C C . LEU A 1 99 ? 25.803 9.640 -40.286 1.00 98.31 99 LEU A C 1
ATOM 782 O O . LEU A 1 99 ? 25.388 9.396 -39.152 1.00 98.31 99 LEU A O 1
ATOM 786 N N . ASP A 1 100 ? 25.678 10.837 -40.859 1.00 98.38 100 ASP A N 1
ATOM 787 C CA . ASP A 1 100 ? 25.089 11.999 -40.183 1.00 98.38 100 ASP A CA 1
ATOM 788 C C . ASP A 1 100 ? 23.637 11.716 -39.767 1.00 98.38 100 ASP A C 1
ATOM 790 O O . ASP A 1 100 ? 23.251 11.896 -38.609 1.00 98.38 100 ASP A O 1
ATOM 794 N N . ARG A 1 101 ? 22.833 11.138 -40.672 1.00 98.25 101 ARG A N 1
ATOM 795 C CA . ARG A 1 101 ? 21.450 10.732 -40.359 1.00 98.25 101 ARG A CA 1
ATOM 796 C C . ARG A 1 101 ? 21.385 9.666 -39.265 1.00 98.25 101 ARG A C 1
ATOM 798 O O . ARG A 1 101 ? 20.454 9.668 -38.456 1.00 98.25 101 ARG A O 1
ATOM 805 N N . ALA A 1 102 ? 22.321 8.718 -39.246 1.00 98.25 102 ALA A N 1
ATOM 806 C CA . ALA A 1 102 ? 22.386 7.701 -38.200 1.00 98.25 102 ALA A CA 1
ATOM 807 C C . ALA A 1 102 ? 22.767 8.313 -36.843 1.00 98.25 102 ALA A C 1
ATOM 809 O O . ALA A 1 102 ? 22.180 7.940 -35.824 1.00 98.25 102 ALA A O 1
ATOM 810 N N . GLN A 1 103 ? 23.685 9.282 -36.828 1.00 98.25 103 GLN A N 1
ATOM 811 C CA . GLN A 1 103 ? 24.093 10.003 -35.624 1.00 98.25 103 GLN A CA 1
ATOM 812 C C . GLN A 1 103 ? 22.954 10.847 -35.042 1.00 98.25 103 GLN A C 1
ATOM 814 O O . GLN A 1 103 ? 22.708 10.776 -33.838 1.00 98.25 103 GLN A O 1
ATOM 819 N N . GLU A 1 104 ? 22.192 11.568 -35.867 1.00 98.31 104 GLU A N 1
ATOM 820 C CA . GLU A 1 104 ? 21.019 12.329 -35.405 1.00 98.31 104 GLU A CA 1
ATOM 821 C C . GLU A 1 104 ? 19.944 11.419 -34.789 1.00 98.31 104 GLU A C 1
ATOM 823 O O . GLU A 1 104 ? 19.372 11.710 -33.729 1.00 98.31 104 GLU A O 1
ATOM 828 N N . ARG A 1 105 ? 19.685 10.269 -35.428 1.00 98.31 105 ARG A N 1
ATOM 829 C CA . ARG A 1 105 ? 18.758 9.258 -34.898 1.00 98.31 105 ARG A CA 1
ATOM 830 C C . ARG A 1 105 ? 19.242 8.696 -33.568 1.00 98.31 105 ARG A C 1
ATOM 832 O O . ARG A 1 105 ? 18.432 8.542 -32.655 1.00 98.31 105 ARG A O 1
ATOM 839 N N . LEU A 1 106 ? 20.539 8.413 -33.452 1.00 98.19 106 LEU A N 1
ATOM 840 C CA . LEU A 1 106 ? 21.145 7.934 -32.214 1.00 98.19 106 LEU A CA 1
ATOM 841 C C . LEU A 1 106 ? 21.023 8.976 -31.098 1.00 98.19 106 LEU A C 1
ATOM 843 O O . LEU A 1 106 ? 20.589 8.629 -30.005 1.00 98.19 106 LEU A O 1
ATOM 847 N N . ALA A 1 107 ? 21.329 10.245 -31.375 1.00 98.44 107 ALA A N 1
ATOM 848 C CA . ALA A 1 107 ? 21.205 11.327 -30.400 1.00 98.44 107 ALA A CA 1
ATOM 849 C C . ALA A 1 107 ? 19.768 11.443 -29.865 1.00 98.44 107 ALA A C 1
ATOM 851 O O . ALA A 1 107 ? 19.549 11.486 -28.655 1.00 98.44 107 ALA A O 1
ATOM 852 N N . THR A 1 108 ? 18.777 11.385 -30.760 1.00 98.38 108 THR A N 1
ATOM 853 C CA . THR A 1 108 ? 17.356 11.408 -30.380 1.00 98.38 108 THR A CA 1
ATOM 854 C C . THR A 1 108 ? 16.967 10.186 -29.539 1.00 98.38 108 THR A C 1
ATOM 856 O O . THR A 1 108 ? 16.198 10.302 -28.585 1.00 98.38 108 THR A O 1
ATOM 859 N N . ALA A 1 109 ? 17.469 8.999 -29.889 1.00 98.38 109 ALA A N 1
ATOM 860 C CA . ALA A 1 109 ? 17.196 7.774 -29.141 1.00 98.38 109 ALA A CA 1
ATOM 861 C C . ALA A 1 109 ? 17.804 7.816 -27.731 1.00 98.38 109 ALA A C 1
ATOM 863 O O . ALA A 1 109 ? 17.138 7.417 -26.779 1.00 98.38 109 ALA A O 1
ATOM 864 N N . LEU A 1 110 ? 19.023 8.346 -27.592 1.00 98.44 110 LEU A N 1
ATOM 865 C CA . LEU A 1 110 ? 19.682 8.527 -26.298 1.00 98.44 110 LEU A CA 1
ATOM 866 C C . LEU A 1 110 ? 18.938 9.530 -25.414 1.00 98.44 110 LEU A C 1
ATOM 868 O O . LEU A 1 110 ? 18.723 9.249 -24.241 1.00 98.44 110 LEU A O 1
ATOM 872 N N . GLN A 1 111 ? 18.466 10.647 -25.976 1.00 98.50 111 GLN A N 1
ATOM 873 C CA . GLN A 1 111 ? 17.660 11.604 -25.216 1.00 98.50 111 GLN A CA 1
ATOM 874 C C . GLN A 1 111 ? 16.363 10.962 -24.693 1.00 98.50 111 GLN A C 1
ATOM 876 O O . GLN A 1 111 ? 16.020 11.112 -23.522 1.00 98.50 111 GLN A O 1
ATOM 881 N N . LYS A 1 112 ? 15.655 10.200 -25.537 1.00 98.56 112 LYS A N 1
ATOM 882 C CA . LYS A 1 112 ? 14.435 9.486 -25.121 1.00 98.56 112 LYS A CA 1
ATOM 883 C C . LYS A 1 112 ? 14.705 8.430 -24.053 1.00 98.56 112 LYS A C 1
ATOM 885 O O . LYS A 1 112 ? 13.855 8.214 -23.195 1.00 98.56 112 LYS A O 1
ATOM 890 N N . LEU A 1 113 ? 15.856 7.762 -24.124 1.00 98.31 113 LEU A N 1
ATOM 891 C CA . LEU A 1 113 ? 16.273 6.803 -23.107 1.00 98.31 113 LEU A CA 1
ATOM 892 C C . LEU A 1 113 ? 16.490 7.505 -21.762 1.00 98.31 113 LEU A C 1
ATOM 894 O O . LEU A 1 113 ? 15.933 7.056 -20.769 1.00 98.31 113 LEU A O 1
ATOM 898 N N . GLU A 1 114 ? 17.198 8.636 -21.741 1.00 98.38 114 GLU A N 1
ATOM 899 C CA . GLU A 1 114 ? 17.429 9.412 -20.515 1.00 98.38 114 GLU A CA 1
ATOM 900 C C . GLU A 1 114 ? 16.114 9.918 -19.891 1.00 98.38 114 GLU A C 1
ATOM 902 O O . GLU A 1 114 ? 15.931 9.881 -18.674 1.00 98.38 114 GLU A O 1
ATOM 907 N N . GLU A 1 115 ? 15.164 10.375 -20.712 1.00 98.19 115 GLU A N 1
ATOM 908 C CA . GLU A 1 115 ? 13.833 10.782 -20.245 1.00 98.19 115 GLU A CA 1
ATOM 909 C C . GLU A 1 115 ? 13.048 9.600 -19.649 1.00 98.19 115 GLU A C 1
ATOM 911 O O . GLU A 1 115 ? 12.410 9.743 -18.603 1.00 98.19 115 GLU A O 1
ATOM 916 N N . ALA A 1 116 ? 13.123 8.422 -20.276 1.00 98.25 116 ALA A N 1
ATOM 917 C CA . ALA A 1 116 ? 12.485 7.208 -19.773 1.00 98.25 116 ALA A CA 1
ATOM 918 C C . ALA A 1 116 ? 13.127 6.702 -18.471 1.00 98.25 116 ALA A C 1
ATOM 920 O O . ALA A 1 116 ? 12.403 6.277 -17.572 1.00 98.25 116 ALA A O 1
ATOM 921 N N . GLU A 1 117 ? 14.454 6.783 -18.341 1.00 98.06 117 GLU A N 1
ATOM 922 C CA . GLU A 1 117 ? 15.182 6.445 -17.112 1.00 98.06 117 GLU A CA 1
ATOM 923 C C . GLU A 1 117 ? 14.767 7.361 -15.957 1.00 98.06 117 GLU A C 1
ATOM 925 O O . GLU A 1 117 ? 14.400 6.876 -14.889 1.00 98.06 117 GLU A O 1
ATOM 930 N N . LYS A 1 118 ? 14.700 8.679 -16.187 1.00 98.25 118 LYS A N 1
ATOM 931 C CA . LYS A 1 118 ? 14.211 9.629 -15.173 1.00 98.25 118 LYS A CA 1
ATOM 932 C C . LYS A 1 118 ? 12.774 9.326 -14.745 1.00 98.25 118 LYS A C 1
ATOM 934 O O . LYS A 1 118 ? 12.478 9.338 -13.552 1.00 98.25 118 LYS A O 1
ATOM 939 N N . ALA A 1 119 ? 11.889 9.025 -15.696 1.00 98.06 119 ALA A N 1
ATOM 940 C CA . ALA A 1 119 ? 10.507 8.657 -15.390 1.00 98.06 119 ALA A CA 1
ATOM 941 C C . ALA A 1 119 ? 10.415 7.336 -14.599 1.00 98.06 119 ALA A C 1
ATOM 943 O O . ALA A 1 119 ? 9.585 7.214 -13.695 1.00 98.06 119 ALA A O 1
ATOM 944 N N . ALA A 1 120 ? 11.272 6.357 -14.907 1.00 98.25 120 ALA A N 1
ATOM 945 C CA . ALA A 1 120 ? 11.354 5.099 -14.170 1.00 98.25 120 ALA A CA 1
ATOM 946 C C . ALA A 1 120 ? 11.841 5.316 -12.726 1.00 98.25 120 ALA A C 1
ATOM 948 O O . ALA A 1 120 ? 11.195 4.824 -11.799 1.00 98.25 120 ALA A O 1
ATOM 949 N N . ASP A 1 121 ? 12.887 6.121 -12.522 1.00 98.25 121 ASP A N 1
ATOM 950 C CA . ASP A 1 121 ? 13.402 6.479 -11.193 1.00 98.25 121 ASP A CA 1
ATOM 951 C C . ASP A 1 121 ? 12.342 7.198 -10.338 1.00 98.25 121 ASP A C 1
ATOM 953 O O . ASP A 1 121 ? 12.184 6.929 -9.142 1.00 98.25 121 ASP A O 1
ATOM 957 N N . GLU A 1 122 ? 11.588 8.126 -10.934 1.00 97.88 122 GLU A N 1
ATOM 958 C CA . GLU A 1 122 ? 10.482 8.815 -10.260 1.00 97.88 122 GLU A CA 1
ATOM 959 C C . GLU A 1 122 ? 9.349 7.850 -9.892 1.00 97.88 122 GLU A C 1
ATOM 961 O O . GLU A 1 122 ? 8.818 7.912 -8.776 1.00 97.88 122 GLU A O 1
ATOM 966 N N . SER A 1 123 ? 9.017 6.917 -10.787 1.00 97.62 123 SER A N 1
ATOM 967 C CA . SER A 1 123 ? 8.029 5.870 -10.527 1.00 97.62 123 SER A CA 1
ATOM 968 C C . SER A 1 123 ? 8.473 4.928 -9.405 1.00 97.62 123 SER A C 1
ATOM 970 O O . SER A 1 123 ? 7.660 4.577 -8.550 1.00 97.62 123 SER A O 1
ATOM 972 N N . GLU A 1 124 ? 9.750 4.542 -9.354 1.00 98.06 124 GLU A N 1
ATOM 973 C CA . GLU A 1 124 ? 10.298 3.696 -8.287 1.00 98.06 124 GLU A CA 1
ATOM 974 C C . GLU A 1 124 ? 10.230 4.405 -6.927 1.00 98.06 124 GLU A C 1
ATOM 976 O O . GLU A 1 124 ? 9.798 3.824 -5.926 1.00 98.06 124 GLU A O 1
ATOM 981 N N . ARG A 1 125 ? 10.562 5.702 -6.885 1.00 98.12 125 ARG A N 1
ATOM 982 C CA . ARG A 1 125 ? 10.389 6.521 -5.674 1.00 98.12 125 ARG A CA 1
ATOM 983 C C . ARG A 1 125 ? 8.926 6.581 -5.244 1.00 98.12 125 ARG A C 1
ATOM 985 O O . ARG A 1 125 ? 8.640 6.425 -4.056 1.00 98.12 125 ARG A O 1
ATOM 992 N N . GLY A 1 126 ? 8.007 6.778 -6.191 1.00 97.94 126 GLY A N 1
ATOM 993 C CA . GLY A 1 126 ? 6.566 6.761 -5.938 1.00 97.94 126 GLY A CA 1
ATOM 994 C C . GLY A 1 126 ? 6.097 5.428 -5.353 1.00 97.94 126 GLY A C 1
ATOM 995 O O . GLY A 1 126 ? 5.410 5.410 -4.330 1.00 97.94 126 GLY A O 1
ATOM 996 N N . MET A 1 127 ? 6.540 4.315 -5.942 1.00 97.50 127 MET A N 1
ATOM 997 C CA . MET A 1 127 ? 6.249 2.962 -5.467 1.00 97.50 127 MET A CA 1
ATOM 998 C C . MET A 1 127 ? 6.723 2.764 -4.024 1.00 97.50 127 MET A C 1
ATOM 1000 O O . MET A 1 127 ? 5.939 2.340 -3.179 1.00 97.50 127 MET A O 1
ATOM 1004 N N . LYS A 1 128 ? 7.957 3.166 -3.707 1.00 98.25 128 LYS A N 1
ATOM 1005 C CA . LYS A 1 128 ? 8.519 3.041 -2.356 1.00 98.25 128 LYS A CA 1
ATOM 1006 C C . LYS A 1 128 ? 7.757 3.864 -1.315 1.00 98.25 128 LYS A C 1
ATOM 1008 O O . LYS A 1 128 ? 7.624 3.451 -0.165 1.00 98.25 128 LYS A O 1
ATOM 1013 N N . VAL A 1 129 ? 7.248 5.043 -1.676 1.00 98.38 129 VAL A N 1
ATOM 1014 C CA . VAL A 1 129 ? 6.406 5.848 -0.770 1.00 98.38 129 VAL A CA 1
ATOM 1015 C C . VAL A 1 129 ? 5.071 5.153 -0.500 1.00 98.38 129 VAL A C 1
ATOM 1017 O O . VAL A 1 129 ? 4.622 5.129 0.647 1.00 98.38 129 VAL A O 1
ATOM 1020 N N . ILE A 1 130 ? 4.449 4.581 -1.534 1.00 98.00 130 ILE A N 1
ATOM 1021 C CA . ILE A 1 130 ? 3.188 3.839 -1.408 1.00 98.00 130 ILE A CA 1
ATOM 1022 C C . ILE A 1 130 ? 3.386 2.585 -0.557 1.00 98.00 130 ILE A C 1
ATOM 1024 O O . ILE A 1 130 ? 2.591 2.350 0.347 1.00 98.00 130 ILE A O 1
ATOM 1028 N N . GLU A 1 131 ? 4.463 1.837 -0.783 1.00 97.75 131 GLU A N 1
ATOM 1029 C CA . GLU A 1 131 ? 4.823 0.656 0.006 1.00 97.75 131 GLU A CA 1
ATOM 1030 C C . GLU A 1 131 ? 4.974 1.006 1.492 1.00 97.75 131 GLU A C 1
ATOM 1032 O O . GLU A 1 131 ? 4.288 0.436 2.334 1.00 97.75 131 GLU A O 1
ATOM 1037 N N . ASN A 1 132 ? 5.759 2.040 1.817 1.00 98.00 132 ASN A N 1
ATOM 1038 C CA . ASN A 1 132 ? 5.915 2.501 3.201 1.00 98.00 132 ASN A CA 1
ATOM 1039 C C . ASN A 1 132 ? 4.591 2.948 3.842 1.00 98.00 132 ASN A C 1
ATOM 1041 O O . ASN A 1 132 ? 4.426 2.847 5.059 1.00 98.00 132 ASN A O 1
ATOM 1045 N N . ARG A 1 133 ? 3.664 3.504 3.053 1.00 98.31 133 ARG A N 1
ATOM 1046 C CA . ARG A 1 133 ? 2.330 3.868 3.542 1.00 98.31 133 ARG A CA 1
ATOM 1047 C C . ARG A 1 133 ? 1.494 2.620 3.813 1.00 98.31 133 ARG A C 1
ATOM 1049 O O . ARG A 1 133 ? 0.898 2.544 4.878 1.00 98.31 133 ARG A O 1
ATOM 1056 N N . ALA A 1 134 ? 1.509 1.655 2.896 1.00 98.12 134 ALA A N 1
ATOM 1057 C CA . ALA A 1 134 ? 0.798 0.393 3.042 1.00 98.12 134 ALA A CA 1
ATOM 1058 C C . ALA A 1 134 ? 1.257 -0.371 4.292 1.00 98.12 134 ALA A C 1
ATOM 1060 O O . ALA A 1 134 ? 0.410 -0.756 5.088 1.00 98.12 134 ALA A O 1
ATOM 1061 N N . THR A 1 135 ? 2.569 -0.481 4.537 1.00 98.25 135 THR A N 1
ATOM 1062 C CA . THR A 1 135 ? 3.103 -1.134 5.747 1.00 98.25 135 THR A CA 1
ATOM 1063 C C . THR A 1 135 ? 2.627 -0.449 7.030 1.00 98.25 135 THR A C 1
ATOM 1065 O O . THR A 1 135 ? 2.198 -1.113 7.966 1.00 98.25 135 THR A O 1
ATOM 1068 N N . LYS A 1 136 ? 2.638 0.890 7.079 1.00 98.19 136 LYS A N 1
ATOM 1069 C CA . LYS A 1 136 ? 2.148 1.637 8.253 1.00 98.19 136 LYS A CA 1
ATOM 1070 C C . LYS A 1 136 ? 0.646 1.479 8.470 1.00 98.19 136 LYS A C 1
ATOM 1072 O O . LYS A 1 136 ? 0.191 1.447 9.612 1.00 98.19 136 LYS A O 1
ATOM 1077 N N . ASP A 1 137 ? -0.125 1.445 7.387 1.00 98.19 137 ASP A N 1
ATOM 1078 C CA . ASP A 1 137 ? -1.569 1.243 7.456 1.00 98.19 137 ASP A CA 1
ATOM 1079 C C . ASP A 1 137 ? -1.894 -0.189 7.919 1.00 98.19 137 ASP A C 1
ATOM 1081 O O . ASP A 1 137 ? -2.798 -0.361 8.735 1.00 98.19 137 ASP A O 1
ATOM 1085 N N . GLU A 1 138 ? -1.116 -1.186 7.488 1.00 98.25 138 GLU A N 1
ATOM 1086 C CA . GLU A 1 138 ? -1.210 -2.583 7.932 1.00 98.25 138 GLU A CA 1
ATOM 1087 C C . GLU A 1 138 ? -0.886 -2.729 9.428 1.00 98.25 138 GLU A C 1
ATOM 1089 O O . GLU A 1 138 ? -1.722 -3.218 10.185 1.00 98.25 138 GLU A O 1
ATOM 1094 N N . GLU A 1 139 ? 0.239 -2.176 9.900 1.00 98.06 139 GLU A N 1
ATOM 1095 C CA . GLU A 1 139 ? 0.592 -2.148 11.332 1.00 98.06 139 GLU A CA 1
ATOM 1096 C C . GLU A 1 139 ? -0.511 -1.493 12.182 1.00 98.06 139 GLU A C 1
ATOM 1098 O O . GLU A 1 139 ? -0.882 -1.972 13.258 1.00 98.06 139 GLU A O 1
ATOM 1103 N N . LYS A 1 140 ? -1.078 -0.381 11.699 1.00 98.38 140 LYS A N 1
ATOM 1104 C CA . LYS A 1 140 ? -2.173 0.306 12.390 1.00 98.38 140 LYS A CA 1
ATOM 1105 C C . LYS A 1 140 ? -3.443 -0.544 12.419 1.00 98.38 140 LYS A C 1
ATOM 1107 O O . LYS A 1 140 ? -4.143 -0.538 13.435 1.00 98.38 140 LYS A O 1
ATOM 1112 N N . MET A 1 141 ? -3.747 -1.245 11.330 1.00 98.00 141 MET A N 1
ATOM 1113 C CA . MET A 1 141 ? -4.899 -2.136 11.231 1.00 98.00 141 MET A CA 1
ATOM 1114 C C . MET A 1 141 ? -4.789 -3.289 12.232 1.00 98.00 141 MET A C 1
ATOM 1116 O O . MET A 1 141 ? -5.750 -3.547 12.955 1.00 98.00 141 MET A O 1
ATOM 1120 N N . GLU A 1 142 ? -3.612 -3.907 12.354 1.00 98.31 142 GLU A N 1
ATOM 1121 C CA . GLU A 1 142 ? -3.358 -4.979 13.324 1.00 98.31 142 GLU A CA 1
ATOM 1122 C C . GLU A 1 142 ? -3.557 -4.507 14.772 1.00 98.31 142 GLU A C 1
ATOM 1124 O O . GLU A 1 142 ? -4.227 -5.172 15.568 1.00 98.31 142 GLU A O 1
ATOM 1129 N N . ILE A 1 143 ? -3.041 -3.320 15.119 1.00 98.31 143 ILE A N 1
ATOM 1130 C CA . ILE A 1 143 ? -3.229 -2.732 16.455 1.00 98.31 143 ILE A CA 1
ATOM 1131 C C . ILE A 1 143 ? -4.715 -2.488 16.737 1.00 98.31 143 ILE A C 1
ATOM 1133 O O . ILE A 1 143 ? -5.207 -2.826 17.816 1.00 98.31 143 ILE A O 1
ATOM 1137 N N . GLN A 1 144 ? -5.444 -1.917 15.776 1.00 98.06 144 GLN A N 1
ATOM 1138 C CA . GLN A 1 144 ? -6.878 -1.668 15.924 1.00 98.06 144 GLN A CA 1
ATOM 1139 C C . GLN A 1 144 ? -7.681 -2.968 16.037 1.00 98.06 144 GLN A C 1
ATOM 1141 O O . GLN A 1 144 ? -8.646 -3.024 16.799 1.00 98.06 144 GLN A O 1
ATOM 1146 N N . GLU A 1 145 ? -7.282 -4.028 15.332 1.00 98.38 145 GLU A N 1
ATOM 1147 C CA . GLU A 1 145 ? -7.923 -5.336 15.436 1.00 98.38 145 GLU A CA 1
ATOM 1148 C C . GLU A 1 145 ? -7.714 -5.960 16.822 1.00 98.38 145 GLU A C 1
ATOM 1150 O O . GLU A 1 145 ? -8.663 -6.486 17.411 1.00 98.38 145 GLU A O 1
ATOM 1155 N N . MET A 1 146 ? -6.504 -5.861 17.381 1.00 98.38 146 MET A N 1
ATOM 1156 C CA . MET A 1 146 ? -6.231 -6.303 18.752 1.00 98.38 146 MET A CA 1
ATOM 1157 C C . MET A 1 146 ? -7.061 -5.521 19.774 1.00 98.38 146 MET A C 1
ATOM 1159 O O . MET A 1 146 ? -7.728 -6.133 20.608 1.00 98.38 146 MET A O 1
ATOM 1163 N N . GLN A 1 147 ? -7.097 -4.188 19.666 1.00 98.25 147 GLN A N 1
ATOM 1164 C CA . GLN A 1 147 ? -7.913 -3.336 20.540 1.00 98.25 147 GLN A CA 1
ATOM 1165 C C . GLN A 1 147 ? -9.405 -3.670 20.438 1.00 98.25 147 GLN A C 1
ATOM 1167 O O . GLN A 1 147 ? -10.108 -3.704 21.447 1.00 98.25 147 GLN A O 1
ATOM 1172 N N . LEU A 1 148 ? -9.901 -3.958 19.232 1.00 98.44 148 LEU A N 1
ATOM 1173 C CA . LEU A 1 148 ? -11.286 -4.366 19.022 1.00 98.44 148 LEU A CA 1
ATOM 1174 C C . LEU A 1 148 ? -11.585 -5.718 19.681 1.00 98.44 148 LEU A C 1
ATOM 1176 O O . LEU A 1 148 ? -12.650 -5.879 20.276 1.00 98.44 148 LEU A O 1
ATOM 1180 N N . LYS A 1 149 ? -10.672 -6.691 19.576 1.00 98.56 149 LYS A N 1
ATOM 1181 C CA . LYS A 1 149 ? -10.814 -7.998 20.237 1.00 98.56 149 LYS A CA 1
ATOM 1182 C C . LYS A 1 149 ? -10.845 -7.848 21.757 1.00 98.56 149 LYS A C 1
ATOM 1184 O O . LYS A 1 149 ? -11.713 -8.436 22.397 1.00 98.56 149 LYS A O 1
ATOM 1189 N N . GLU A 1 150 ? -9.961 -7.030 22.320 1.00 98.31 150 GLU A N 1
ATOM 1190 C CA . GLU A 1 150 ? -9.928 -6.752 23.758 1.00 98.31 150 GLU A CA 1
ATOM 1191 C C . GLU A 1 150 ? -11.210 -6.049 24.229 1.00 98.31 150 GLU A C 1
ATOM 1193 O O . GLU A 1 150 ? -11.849 -6.502 25.177 1.00 98.31 150 GLU A O 1
ATOM 1198 N N . ALA A 1 151 ? -11.655 -5.007 23.520 1.00 98.19 151 ALA A N 1
ATOM 1199 C CA . ALA A 1 151 ? -12.894 -4.298 23.836 1.00 98.19 151 ALA A CA 1
ATOM 1200 C C . ALA A 1 151 ? -14.125 -5.218 23.793 1.00 98.19 151 ALA A C 1
ATOM 1202 O O . ALA A 1 151 ? -14.990 -5.131 24.666 1.00 98.19 151 ALA A O 1
ATOM 1203 N N . LYS A 1 152 ? -14.193 -6.131 22.813 1.00 98.50 152 LYS A N 1
ATOM 1204 C CA . LYS A 1 152 ? -15.251 -7.151 22.739 1.00 98.50 152 LYS A CA 1
ATOM 1205 C C . LYS A 1 152 ? -15.210 -8.097 23.934 1.00 98.50 152 LYS A C 1
ATOM 1207 O O . LYS A 1 152 ? -16.246 -8.326 24.544 1.00 98.50 152 LYS A O 1
ATOM 1212 N N . HIS A 1 153 ? -14.030 -8.594 24.300 1.00 98.56 153 HIS A N 1
ATOM 1213 C CA . HIS A 1 153 ? -13.886 -9.480 25.454 1.00 98.56 153 HIS A CA 1
ATOM 1214 C C . HIS A 1 153 ? -14.321 -8.795 26.758 1.00 98.56 153 HIS A C 1
ATOM 1216 O O . HIS A 1 153 ? -15.056 -9.382 27.547 1.00 98.56 153 HIS A O 1
ATOM 1222 N N . ILE A 1 154 ? -13.933 -7.531 26.961 1.00 98.31 154 ILE A N 1
ATOM 1223 C CA . ILE A 1 154 ? -14.349 -6.738 28.128 1.00 98.31 154 ILE A CA 1
ATOM 1224 C C . ILE A 1 154 ? -15.874 -6.559 28.158 1.00 98.31 154 ILE A C 1
ATOM 1226 O O . ILE A 1 154 ? -16.481 -6.713 29.218 1.00 98.31 154 ILE A O 1
ATOM 1230 N N . ALA A 1 155 ? -16.499 -6.259 27.015 1.00 98.50 155 ALA A N 1
ATOM 1231 C CA . ALA A 1 155 ? -17.953 -6.132 26.921 1.00 98.50 155 ALA A CA 1
ATOM 1232 C C . ALA A 1 155 ? -18.661 -7.457 27.259 1.00 98.50 155 ALA A C 1
ATOM 1234 O O . ALA A 1 155 ? -19.557 -7.477 28.097 1.00 98.50 155 ALA A O 1
ATOM 1235 N N . GLU A 1 156 ? -18.198 -8.577 26.700 1.00 98.25 156 GLU A N 1
ATOM 1236 C CA . GLU A 1 156 ? -18.753 -9.907 26.982 1.00 98.25 156 GLU A CA 1
ATOM 1237 C C . GLU A 1 156 ? -18.574 -10.341 28.447 1.00 98.25 156 GLU A C 1
ATOM 1239 O O . GLU A 1 156 ? -19.416 -11.051 29.002 1.00 98.25 156 GLU A O 1
ATOM 1244 N N . GLU A 1 157 ? -17.466 -9.967 29.092 1.00 98.38 157 GLU A N 1
ATOM 1245 C CA . GLU A 1 157 ? -17.275 -10.195 30.526 1.00 98.38 157 GLU A CA 1
ATOM 1246 C C . GLU A 1 157 ? -18.202 -9.326 31.378 1.00 98.38 157 GLU A C 1
ATOM 1248 O O . GLU A 1 157 ? -18.705 -9.790 32.407 1.00 98.38 157 GLU A O 1
ATOM 1253 N N . ALA A 1 158 ? -18.417 -8.071 30.978 1.00 98.25 158 ALA A N 1
ATOM 1254 C CA . ALA A 1 158 ? -19.346 -7.177 31.651 1.00 98.25 158 ALA A CA 1
ATOM 1255 C C . ALA A 1 158 ? -20.777 -7.720 31.557 1.00 98.25 158 ALA A C 1
ATOM 1257 O O . ALA A 1 158 ? -21.426 -7.854 32.592 1.00 98.25 158 ALA A O 1
ATOM 1258 N N . ASP A 1 159 ? -21.227 -8.125 30.368 1.00 98.38 159 ASP A N 1
ATOM 1259 C CA . ASP A 1 159 ? -22.555 -8.712 30.154 1.00 98.38 159 ASP A CA 1
ATOM 1260 C C . ASP A 1 159 ? -22.760 -9.970 31.007 1.00 98.38 159 ASP A C 1
ATOM 1262 O O . ASP A 1 159 ? -23.767 -10.094 31.704 1.00 98.38 159 ASP A O 1
ATOM 1266 N N . ARG A 1 160 ? -21.760 -10.861 31.071 1.00 98.44 160 ARG A N 1
ATOM 1267 C CA . ARG A 1 160 ? -21.807 -12.042 31.952 1.00 98.44 160 ARG A CA 1
ATOM 1268 C C . ARG A 1 160 ? -21.959 -11.676 33.430 1.00 98.44 160 ARG A C 1
ATOM 1270 O O . ARG A 1 160 ? -22.751 -12.301 34.137 1.00 98.44 160 ARG A O 1
ATOM 1277 N N . LYS A 1 161 ? -21.228 -10.664 33.910 1.00 98.38 161 LYS A N 1
ATOM 1278 C CA . LYS A 1 161 ? -21.358 -10.169 35.293 1.00 98.38 161 LYS A CA 1
ATOM 1279 C C . LYS A 1 161 ? -22.731 -9.543 35.535 1.00 98.38 161 LYS A C 1
ATOM 1281 O O . LYS A 1 161 ? -23.319 -9.778 36.589 1.00 98.38 161 LYS A O 1
ATOM 1286 N N . TYR A 1 162 ? -23.253 -8.782 34.573 1.00 98.25 162 TYR A N 1
ATOM 1287 C CA . TYR A 1 162 ? -24.590 -8.197 34.658 1.00 98.25 162 TYR A CA 1
ATOM 1288 C C . TYR A 1 162 ? -25.673 -9.271 34.745 1.00 98.25 162 TYR A C 1
ATOM 1290 O O . TYR A 1 162 ? -26.547 -9.170 35.603 1.00 98.25 162 TYR A O 1
ATOM 1298 N N . GLU A 1 163 ? -25.590 -10.329 33.938 1.00 98.31 163 GLU A N 1
ATOM 1299 C CA . GLU A 1 163 ? -26.522 -11.456 34.022 1.00 98.31 163 GLU A CA 1
ATOM 1300 C C . GLU A 1 163 ? -26.464 -12.164 35.382 1.00 98.31 163 GLU A C 1
ATOM 1302 O O . GLU A 1 163 ? -27.503 -12.515 35.942 1.00 98.31 163 GLU A O 1
ATOM 1307 N N . GLU A 1 164 ? -25.269 -12.367 35.946 1.00 98.19 164 GLU A N 1
ATOM 1308 C CA . GLU A 1 164 ? -25.122 -12.993 37.263 1.00 98.19 164 GLU A CA 1
ATOM 1309 C C . GLU A 1 164 ? -25.745 -12.136 38.375 1.00 98.19 164 GLU A C 1
ATOM 1311 O O . GLU A 1 164 ? -26.472 -12.653 39.229 1.00 98.19 164 GLU A O 1
ATOM 1316 N N . VAL A 1 165 ? -25.496 -10.823 38.353 1.00 98.31 165 VAL A N 1
ATOM 1317 C CA . VAL A 1 165 ? -26.091 -9.874 39.306 1.00 98.31 165 VAL A CA 1
ATOM 1318 C C . VAL A 1 165 ? -27.609 -9.829 39.147 1.00 98.31 165 VAL A C 1
ATOM 1320 O O . VAL A 1 165 ? -28.314 -9.892 40.151 1.00 98.31 165 VAL A O 1
ATOM 1323 N N . ALA A 1 166 ? -28.122 -9.799 37.915 1.00 98.12 166 ALA A N 1
ATOM 1324 C CA . ALA A 1 166 ? -29.558 -9.813 37.649 1.00 98.12 166 ALA A CA 1
ATOM 1325 C C . ALA A 1 166 ? -30.227 -11.084 38.197 1.00 98.12 166 ALA A C 1
ATOM 1327 O O . ALA A 1 166 ? -31.258 -11.003 38.859 1.00 98.12 166 ALA A O 1
ATOM 1328 N N . ARG A 1 167 ? -29.614 -12.263 38.009 1.00 98.31 167 ARG A N 1
ATOM 1329 C CA . ARG A 1 167 ? -30.123 -13.519 38.590 1.00 98.31 167 ARG A CA 1
ATOM 1330 C C . ARG A 1 167 ? -30.136 -13.489 40.118 1.00 98.31 167 ARG A C 1
ATOM 1332 O O . ARG A 1 167 ? -31.102 -13.945 40.722 1.00 98.31 167 ARG A O 1
ATOM 1339 N N . LYS A 1 168 ? -29.078 -12.964 40.747 1.00 98.38 168 LYS A N 1
ATOM 1340 C CA . LYS A 1 168 ? -29.005 -12.809 42.212 1.00 98.38 168 LYS A CA 1
ATOM 1341 C C . LYS A 1 168 ? -30.071 -11.852 42.738 1.00 98.38 168 LYS A C 1
ATOM 1343 O O . LYS A 1 168 ? -30.656 -12.134 43.779 1.00 98.38 168 LYS A O 1
ATOM 1348 N N . LEU A 1 169 ? -30.330 -10.760 42.019 1.00 97.94 169 LEU A N 1
ATOM 1349 C CA . LEU A 1 169 ? -31.343 -9.777 42.389 1.00 97.94 169 LEU A CA 1
ATOM 1350 C C . LEU A 1 169 ? -32.734 -10.415 42.454 1.00 97.94 169 LEU A C 1
ATOM 1352 O O . LEU A 1 169 ? -33.388 -10.294 43.478 1.00 97.94 169 LEU A O 1
ATOM 1356 N N . VAL A 1 170 ? -33.121 -11.194 41.438 1.00 98.50 170 VAL A N 1
ATOM 1357 C CA . VAL A 1 170 ? -34.422 -11.891 41.411 1.00 98.50 170 VAL A CA 1
ATOM 1358 C C . VAL A 1 170 ? -34.597 -12.839 42.605 1.00 98.50 170 VAL A C 1
ATOM 1360 O O . VAL A 1 170 ? -35.679 -12.929 43.181 1.00 98.50 170 VAL A O 1
ATOM 1363 N N . ILE A 1 171 ? -33.538 -13.553 43.006 1.00 98.25 171 ILE A N 1
ATOM 1364 C CA . ILE A 1 171 ? -33.591 -14.439 44.182 1.00 98.25 171 ILE A CA 1
ATOM 1365 C C . ILE A 1 171 ? -33.812 -13.621 45.460 1.00 98.25 171 ILE A C 1
ATOM 1367 O O . ILE A 1 171 ? -34.662 -13.983 46.270 1.00 98.25 171 ILE A O 1
ATOM 1371 N N . LEU A 1 172 ? -33.071 -12.521 45.624 1.00 98.12 172 LEU A N 1
ATOM 1372 C CA . LEU A 1 172 ? -33.186 -11.643 46.789 1.00 98.12 172 LEU A CA 1
ATOM 1373 C C . LEU A 1 172 ? -34.544 -10.943 46.861 1.00 98.12 172 LEU A C 1
ATOM 1375 O O . LEU A 1 172 ? -35.092 -10.833 47.951 1.00 98.12 172 LEU A O 1
ATOM 1379 N N . GLU A 1 173 ? -35.098 -10.509 45.729 1.00 97.62 173 GLU A N 1
ATOM 1380 C CA . GLU A 1 173 ? -36.453 -9.953 45.650 1.00 97.62 173 GLU A CA 1
ATOM 1381 C C . GLU A 1 173 ? -37.488 -10.981 46.128 1.00 97.62 173 GLU A C 1
ATOM 1383 O O . GLU A 1 173 ? -38.323 -10.666 46.971 1.00 97.62 173 GLU A O 1
ATOM 1388 N N . GLY A 1 174 ? -37.373 -12.241 45.694 1.00 98.25 174 GLY A N 1
ATOM 1389 C CA . GLY A 1 174 ? -38.263 -13.308 46.161 1.00 98.25 174 GLY A CA 1
ATOM 1390 C C . GLY A 1 174 ? -38.053 -13.719 47.627 1.00 98.25 174 GLY A C 1
ATOM 1391 O O . GLY A 1 174 ? -38.988 -14.191 48.274 1.00 98.25 174 GLY A O 1
ATOM 1392 N N . ASP A 1 175 ? -36.837 -13.597 48.170 1.00 98.00 175 ASP A N 1
ATOM 1393 C CA . ASP A 1 175 ? -36.570 -13.800 49.603 1.00 98.00 175 ASP A CA 1
ATOM 1394 C C . ASP A 1 175 ? -37.133 -12.647 50.449 1.00 98.00 175 ASP A C 1
ATOM 1396 O O . ASP A 1 175 ? -37.653 -12.890 51.541 1.00 98.00 175 ASP A O 1
ATOM 1400 N N . LEU A 1 176 ? -37.046 -11.415 49.937 1.00 98.00 176 LEU A N 1
ATOM 1401 C CA . LEU A 1 176 ? -37.601 -10.220 50.562 1.00 98.00 176 LEU A CA 1
ATOM 1402 C C . LEU A 1 176 ? -39.125 -10.319 50.656 1.00 98.00 176 LEU A C 1
ATOM 1404 O O . LEU A 1 176 ? -39.640 -10.205 51.762 1.00 98.00 176 LEU A O 1
ATOM 1408 N N . GLU A 1 177 ? -39.813 -10.642 49.557 1.00 98.25 177 GLU A N 1
ATOM 1409 C CA . GLU A 1 177 ? -41.276 -10.809 49.526 1.00 98.25 177 GLU A CA 1
ATOM 1410 C C . GLU A 1 177 ? -41.739 -11.846 50.566 1.00 98.25 177 GLU A C 1
ATOM 1412 O O . GLU A 1 177 ? -42.605 -11.577 51.396 1.00 98.25 177 GLU A O 1
ATOM 1417 N N . ARG A 1 178 ? -41.063 -13.003 50.642 1.00 98.31 178 ARG A N 1
ATOM 1418 C CA . ARG A 1 178 ? -41.339 -14.024 51.673 1.00 98.31 178 ARG A CA 1
ATOM 1419 C C . ARG A 1 178 ? -41.087 -13.533 53.102 1.00 98.31 178 ARG A C 1
ATOM 1421 O O . ARG A 1 178 ? -41.757 -13.975 54.038 1.00 98.31 178 ARG A O 1
ATOM 1428 N N . SER A 1 179 ? -40.080 -12.686 53.308 1.00 97.69 179 SER A N 1
ATOM 1429 C CA . SER A 1 179 ? -39.798 -12.099 54.620 1.00 97.69 179 SER A CA 1
ATOM 1430 C C . SER A 1 179 ? -40.842 -11.052 55.007 1.00 97.69 179 SER A C 1
ATOM 1432 O O . SER A 1 179 ? -41.207 -10.987 56.180 1.00 97.69 179 SER A O 1
ATOM 1434 N N . GLU A 1 180 ? -41.309 -10.258 54.047 1.00 97.75 180 GLU A N 1
ATOM 1435 C CA . GLU A 1 180 ? -42.362 -9.257 54.223 1.00 97.75 180 GLU A CA 1
ATOM 1436 C C . GLU A 1 180 ? -43.690 -9.934 54.578 1.00 97.75 180 GLU A C 1
ATOM 1438 O O . GLU A 1 180 ? -44.239 -9.639 55.636 1.00 97.75 180 GLU A O 1
ATOM 1443 N N . GLU A 1 181 ? -44.123 -10.950 53.822 1.00 97.81 181 GLU A N 1
ATOM 1444 C CA . GLU A 1 181 ? -45.318 -11.748 54.148 1.00 97.81 181 GLU A CA 1
ATOM 1445 C C . GLU A 1 181 ? -45.249 -12.328 55.573 1.00 97.81 181 GLU A C 1
ATOM 1447 O O . GLU A 1 181 ? -46.219 -12.315 56.336 1.00 97.81 181 GLU A O 1
ATOM 1452 N N . ARG A 1 182 ? -44.076 -12.834 55.976 1.00 97.81 182 ARG A N 1
ATOM 1453 C CA . ARG A 1 182 ? -43.875 -13.369 57.328 1.00 97.81 182 ARG A CA 1
ATOM 1454 C C . ARG A 1 182 ? -43.956 -12.280 58.400 1.00 97.81 182 ARG A C 1
ATOM 1456 O O . ARG A 1 182 ? -44.453 -12.562 59.494 1.00 97.81 182 ARG A O 1
ATOM 1463 N N . ALA A 1 183 ? -43.430 -11.089 58.124 1.00 97.56 183 ALA A N 1
ATOM 1464 C CA . ALA A 1 183 ? -43.502 -9.953 59.033 1.00 97.56 183 ALA A CA 1
ATOM 1465 C C . ALA A 1 183 ? -44.951 -9.482 59.199 1.00 97.56 183 ALA A C 1
ATOM 1467 O O . ALA A 1 183 ? -45.398 -9.357 60.335 1.00 97.56 183 ALA A O 1
ATOM 1468 N N . GLU A 1 184 ? -45.712 -9.355 58.109 1.00 97.56 184 GLU A N 1
ATOM 1469 C CA . GLU A 1 184 ? -47.134 -8.985 58.145 1.00 97.56 184 GLU A CA 1
ATOM 1470 C C . GLU A 1 184 ? -47.959 -9.955 59.004 1.00 97.56 184 GLU A C 1
ATOM 1472 O O . GLU A 1 184 ? -48.734 -9.538 59.868 1.00 97.56 184 GLU A O 1
ATOM 1477 N N . VAL A 1 185 ? -47.751 -11.269 58.843 1.00 97.88 185 VAL A N 1
ATOM 1478 C CA . VAL A 1 185 ? -48.422 -12.286 59.676 1.00 97.88 185 VAL A CA 1
ATOM 1479 C C . VAL A 1 185 ? -48.030 -12.156 61.152 1.00 97.88 185 VAL A C 1
ATOM 1481 O O . VAL A 1 185 ? -48.867 -12.339 62.041 1.00 97.88 185 VAL A O 1
ATOM 1484 N N . ALA A 1 186 ? -46.758 -11.868 61.439 1.00 96.94 186 ALA A N 1
ATOM 1485 C CA . ALA A 1 186 ? -46.284 -11.684 62.807 1.00 96.94 186 ALA A CA 1
ATOM 1486 C C . ALA A 1 186 ? -46.861 -10.412 63.450 1.00 96.94 186 ALA A C 1
ATOM 1488 O O . ALA A 1 186 ? -47.255 -10.459 64.615 1.00 96.94 186 ALA A O 1
ATOM 1489 N N . GLU A 1 187 ? -46.954 -9.314 62.700 1.00 97.44 187 GLU A N 1
ATOM 1490 C CA . GLU A 1 187 ? -47.568 -8.061 63.144 1.00 97.44 187 GLU A CA 1
ATOM 1491 C C . GLU A 1 187 ? -49.059 -8.238 63.428 1.00 97.44 187 GLU A C 1
ATOM 1493 O O . GLU A 1 187 ? -49.515 -7.846 64.502 1.00 97.44 187 GLU A O 1
ATOM 1498 N N . ALA A 1 188 ? -49.799 -8.914 62.542 1.00 97.56 188 ALA A N 1
ATOM 1499 C CA . ALA A 1 188 ? -51.210 -9.230 62.764 1.00 97.56 188 ALA A CA 1
ATOM 1500 C C . ALA A 1 188 ? -51.412 -10.018 64.069 1.00 97.56 188 ALA A C 1
ATOM 1502 O O . ALA A 1 188 ? -52.203 -9.628 64.926 1.00 97.56 188 ALA A O 1
ATOM 1503 N N . LYS A 1 189 ? -50.614 -11.074 64.278 1.00 97.62 189 LYS A N 1
ATOM 1504 C CA . LYS A 1 189 ? -50.669 -11.878 65.505 1.00 97.62 189 LYS A CA 1
ATOM 1505 C C . LYS A 1 189 ? -50.274 -11.084 66.754 1.00 97.62 189 LYS A C 1
ATOM 1507 O O . LYS A 1 189 ? -50.811 -11.336 67.831 1.00 97.62 189 LYS A O 1
ATOM 1512 N N . SER A 1 190 ? -49.315 -10.166 66.638 1.00 97.19 190 SER A N 1
ATOM 1513 C CA . SER A 1 190 ? -48.944 -9.273 67.739 1.00 97.19 190 SER A CA 1
ATOM 1514 C C . SER A 1 190 ? -50.107 -8.351 68.103 1.00 97.19 190 SER A C 1
ATOM 1516 O O . SER A 1 190 ? -50.409 -8.212 69.284 1.00 97.19 190 SER A O 1
ATOM 1518 N N . GLY A 1 191 ? -50.794 -7.789 67.103 1.00 97.50 191 GLY A N 1
ATOM 1519 C CA . GLY A 1 191 ? -51.993 -6.975 67.299 1.00 97.50 191 GLY A CA 1
ATOM 1520 C C . GLY A 1 191 ? -53.114 -7.735 68.015 1.00 97.50 191 GLY A C 1
ATOM 1521 O O . GLY A 1 191 ? -53.653 -7.232 69.001 1.00 97.50 191 GLY A O 1
ATOM 1522 N N . ASP A 1 192 ? -53.397 -8.974 67.595 1.00 96.62 192 ASP A N 1
ATOM 1523 C CA . ASP A 1 192 ? -54.390 -9.837 68.255 1.00 96.62 192 ASP A CA 1
ATOM 1524 C C . ASP A 1 192 ? -54.042 -10.071 69.738 1.00 96.62 192 ASP A C 1
ATOM 1526 O O . ASP A 1 192 ? -54.885 -9.928 70.627 1.00 96.62 192 ASP A O 1
ATOM 1530 N N . LEU A 1 193 ? -52.773 -10.389 70.030 1.00 96.00 193 LEU A N 1
ATOM 1531 C CA . LEU A 1 193 ? -52.297 -10.619 71.398 1.00 96.00 193 LEU A CA 1
ATOM 1532 C C . LEU A 1 193 ? -52.324 -9.346 72.258 1.00 96.00 193 LEU A C 1
ATOM 1534 O O . LEU A 1 193 ? -52.612 -9.423 73.455 1.00 96.00 193 LEU A O 1
ATOM 1538 N N . GLU A 1 194 ? -52.037 -8.177 71.683 1.00 96.50 194 GLU A N 1
ATOM 1539 C CA . GLU A 1 194 ? -52.165 -6.889 72.373 1.00 96.50 194 GLU A CA 1
ATOM 1540 C C . GLU A 1 194 ? -53.623 -6.593 72.752 1.00 96.50 194 GLU A C 1
ATOM 1542 O O . GLU A 1 194 ? -53.897 -6.122 73.864 1.00 96.50 194 GLU A O 1
ATOM 1547 N N . GLU A 1 195 ? -54.573 -6.907 71.867 1.00 96.81 195 GLU A N 1
ATOM 1548 C CA . GLU A 1 195 ? -56.000 -6.749 72.144 1.00 96.81 195 GLU A CA 1
ATOM 1549 C C . GLU A 1 195 ? -56.480 -7.721 73.234 1.00 96.81 195 GLU A C 1
ATOM 1551 O O . GLU A 1 195 ? -57.152 -7.305 74.188 1.00 96.81 195 GLU A O 1
ATOM 1556 N N . GLU A 1 196 ? -56.079 -8.994 73.168 1.00 96.50 196 GLU A N 1
ATOM 1557 C CA . GLU A 1 196 ? -56.346 -9.974 74.226 1.00 96.50 196 GLU A CA 1
ATOM 1558 C C . GLU A 1 196 ? -55.780 -9.519 75.575 1.00 96.50 196 GLU A C 1
ATOM 1560 O O . GLU A 1 196 ? -56.485 -9.548 76.589 1.00 96.50 196 GLU A O 1
ATOM 1565 N N . LEU A 1 197 ? -54.535 -9.034 75.598 1.00 96.38 197 LEU A N 1
ATOM 1566 C CA . LEU A 1 197 ? -53.894 -8.541 76.813 1.00 96.38 197 LEU A CA 1
ATOM 1567 C C . LEU A 1 197 ? -54.663 -7.359 77.410 1.00 96.38 197 LEU A C 1
ATOM 1569 O O . LEU A 1 197 ? -54.862 -7.301 78.628 1.00 96.38 197 LEU A O 1
ATOM 1573 N N . LYS A 1 198 ? -55.140 -6.432 76.575 1.00 97.25 198 LYS A N 1
ATOM 1574 C CA . LYS A 1 198 ? -55.976 -5.307 77.012 1.00 97.25 198 LYS A CA 1
ATOM 1575 C C . LYS A 1 198 ? -57.289 -5.794 77.629 1.00 97.25 198 LYS A C 1
ATOM 1577 O O . LYS A 1 198 ? -57.682 -5.301 78.690 1.00 97.25 198 LYS A O 1
ATOM 1582 N N . ASN A 1 199 ? -57.938 -6.782 77.017 1.00 96.81 199 ASN A N 1
ATOM 1583 C CA . ASN A 1 199 ? -59.171 -7.378 77.529 1.00 96.81 199 ASN A CA 1
ATOM 1584 C C . ASN A 1 199 ? -58.949 -8.086 78.874 1.00 96.81 199 ASN A C 1
ATOM 1586 O O . ASN A 1 199 ? -59.683 -7.834 79.833 1.00 96.81 199 ASN A O 1
ATOM 1590 N N . VAL A 1 200 ? -57.899 -8.904 78.987 1.00 96.94 200 VAL A N 1
ATOM 1591 C CA . VAL A 1 200 ? -57.516 -9.574 80.241 1.00 96.94 200 VAL A CA 1
ATOM 1592 C C . VAL A 1 200 ? -57.178 -8.554 81.328 1.00 96.94 200 VAL A C 1
ATOM 1594 O O . VAL A 1 200 ? -57.642 -8.694 82.457 1.00 96.94 200 VAL A O 1
ATOM 1597 N N . THR A 1 201 ? -56.446 -7.491 80.993 1.00 96.81 201 THR A N 1
ATOM 1598 C CA . THR A 1 201 ? -56.104 -6.411 81.932 1.00 96.81 201 THR A CA 1
ATOM 1599 C C . THR A 1 201 ? -57.357 -5.700 82.450 1.00 96.81 201 THR A C 1
ATOM 1601 O O . THR A 1 201 ? -57.463 -5.417 83.643 1.00 96.81 201 THR A O 1
ATOM 1604 N N . ASN A 1 202 ? -58.334 -5.427 81.581 1.00 96.69 202 ASN A N 1
ATOM 1605 C CA . ASN A 1 202 ? -59.608 -4.829 81.985 1.00 96.69 202 ASN A CA 1
ATOM 1606 C C . ASN A 1 202 ? -60.412 -5.764 82.904 1.00 96.69 202 ASN A C 1
ATOM 1608 O O . ASN A 1 202 ? -60.944 -5.315 83.922 1.00 96.69 202 ASN A O 1
ATOM 1612 N N . ASN A 1 203 ? -60.455 -7.061 82.588 1.00 96.44 203 ASN A N 1
ATOM 1613 C CA . ASN A 1 203 ? -61.106 -8.066 83.430 1.00 96.44 203 ASN A CA 1
ATOM 1614 C C . ASN A 1 203 ? -60.428 -8.182 84.801 1.00 96.44 203 ASN A C 1
ATOM 1616 O O . ASN A 1 203 ? -61.120 -8.217 85.818 1.00 96.44 203 ASN A O 1
ATOM 1620 N N . LEU A 1 204 ? -59.092 -8.182 84.839 1.00 95.56 204 LEU A N 1
ATOM 1621 C CA . LEU A 1 204 ? -58.315 -8.225 86.075 1.00 95.56 204 LEU A CA 1
ATOM 1622 C C . LEU A 1 204 ? -58.639 -7.026 86.969 1.00 95.56 204 LEU A C 1
ATOM 1624 O O . LEU A 1 204 ? -59.005 -7.229 88.120 1.00 95.56 204 LEU A O 1
ATOM 1628 N N . LYS A 1 205 ? -58.631 -5.801 86.426 1.00 96.56 205 LYS A N 1
ATOM 1629 C CA . LYS A 1 205 ? -59.015 -4.591 87.179 1.00 96.56 205 LYS A CA 1
ATOM 1630 C C . LYS A 1 205 ? -60.421 -4.692 87.773 1.00 96.56 205 LYS A C 1
ATOM 1632 O O . LYS A 1 205 ? -60.658 -4.266 88.901 1.00 96.56 205 LYS A O 1
ATOM 1637 N N . SER A 1 206 ? -61.372 -5.256 87.023 1.00 95.75 206 SER A N 1
ATOM 1638 C CA . SER A 1 206 ? -62.729 -5.479 87.531 1.00 95.75 206 SER A CA 1
ATOM 1639 C C . SER A 1 206 ? -62.757 -6.509 88.665 1.00 95.75 206 SER A C 1
ATOM 1641 O O . SER A 1 206 ? -63.517 -6.336 89.618 1.00 95.75 206 SER A O 1
ATOM 1643 N N . LEU A 1 207 ? -61.969 -7.582 88.568 1.00 94.94 207 LEU A N 1
ATOM 1644 C CA . LEU A 1 207 ? -61.873 -8.610 89.606 1.00 94.94 207 LEU A CA 1
ATOM 1645 C C . LEU A 1 207 ? -61.166 -8.091 90.859 1.00 94.94 207 LEU A C 1
ATOM 1647 O O . LEU A 1 207 ? -61.643 -8.353 91.956 1.00 94.94 207 LEU A O 1
ATOM 1651 N N . GLU A 1 208 ? -60.098 -7.309 90.713 1.00 93.06 208 GLU A N 1
ATOM 1652 C CA . GLU A 1 208 ? -59.412 -6.634 91.821 1.00 93.06 208 GLU A CA 1
ATOM 1653 C C . GLU A 1 208 ? -60.379 -5.721 92.583 1.00 93.06 208 GLU A C 1
ATOM 1655 O O . GLU A 1 208 ? -60.517 -5.840 93.799 1.00 93.06 208 GLU A O 1
ATOM 1660 N N . ALA A 1 209 ? -61.153 -4.897 91.868 1.00 95.38 209 ALA A N 1
ATOM 1661 C CA . ALA A 1 209 ? -62.172 -4.047 92.482 1.00 95.38 209 ALA A CA 1
ATOM 1662 C C . ALA A 1 209 ? -63.291 -4.850 93.178 1.00 95.38 209 ALA A C 1
ATOM 1664 O O . ALA A 1 209 ? -63.887 -4.382 94.151 1.00 95.38 209 ALA A O 1
ATOM 1665 N N . GLN A 1 210 ? -63.625 -6.049 92.686 1.00 94.12 210 GLN A N 1
ATOM 1666 C CA . GLN A 1 210 ? -64.560 -6.950 93.368 1.00 94.12 210 GLN A CA 1
ATOM 1667 C C . GLN A 1 210 ? -63.934 -7.577 94.615 1.00 94.12 210 GLN A C 1
ATOM 1669 O O . GLN A 1 210 ? -64.589 -7.606 95.656 1.00 94.12 210 GLN A O 1
ATOM 1674 N N . ALA A 1 211 ? -62.688 -8.044 94.532 1.00 93.06 211 ALA A N 1
ATOM 1675 C CA . ALA A 1 211 ? -61.954 -8.623 95.650 1.00 93.06 211 ALA A CA 1
ATOM 1676 C C . ALA A 1 211 ? -61.805 -7.615 96.796 1.00 93.06 211 ALA A C 1
ATOM 1678 O O . ALA A 1 211 ? -62.106 -7.949 97.937 1.00 93.06 211 ALA A O 1
ATOM 1679 N N . GLU A 1 212 ? -61.471 -6.358 96.494 1.00 93.94 212 GLU A N 1
ATOM 1680 C CA . GLU A 1 212 ? -61.384 -5.285 97.490 1.00 93.94 212 GLU A CA 1
ATOM 1681 C C . GLU A 1 212 ? -62.741 -5.017 98.164 1.00 93.94 212 GLU A C 1
ATOM 1683 O O . GLU A 1 212 ? -62.825 -4.891 99.385 1.00 93.94 212 GLU A O 1
ATOM 1688 N N . LYS A 1 213 ? -63.845 -5.031 97.399 1.00 95.06 213 LYS A N 1
ATOM 1689 C CA . LYS A 1 213 ? -65.205 -4.935 97.963 1.00 95.06 213 LYS A CA 1
ATOM 1690 C C . LYS A 1 213 ? -65.560 -6.118 98.863 1.00 95.06 213 LYS A C 1
ATOM 1692 O O . LYS A 1 213 ? -66.274 -5.920 99.845 1.00 95.06 213 LYS A O 1
ATOM 1697 N N . TYR A 1 214 ? -65.154 -7.336 98.506 1.00 93.50 214 TYR A N 1
ATOM 1698 C CA . TYR A 1 214 ? -65.391 -8.519 99.335 1.00 93.50 214 TYR A CA 1
ATOM 1699 C C . TYR A 1 214 ? -64.541 -8.488 100.608 1.00 93.50 214 TYR A C 1
ATOM 1701 O O . TYR A 1 214 ? -65.101 -8.722 101.671 1.00 93.50 214 TYR A O 1
ATOM 1709 N N . SER A 1 215 ? -63.272 -8.080 100.525 1.00 94.81 215 SER A N 1
ATOM 1710 C CA . SER A 1 215 ? -62.398 -7.868 101.688 1.00 94.81 215 SER A CA 1
ATOM 1711 C C . SER A 1 215 ? -62.995 -6.847 102.660 1.00 94.81 215 SER A C 1
ATOM 1713 O O . SER A 1 215 ? -63.151 -7.136 103.835 1.00 94.81 215 SER A O 1
ATOM 1715 N N . GLN A 1 216 ? -63.468 -5.694 102.170 1.00 93.12 216 GLN A N 1
ATOM 1716 C CA . GLN A 1 216 ? -64.130 -4.698 103.028 1.00 93.12 216 GLN A CA 1
ATOM 1717 C C . GLN A 1 216 ? -65.417 -5.218 103.689 1.00 93.12 216 GLN A C 1
ATOM 1719 O O . GLN A 1 216 ? -65.833 -4.709 104.730 1.00 93.12 216 GLN A O 1
ATOM 1724 N N . LYS A 1 217 ? -66.123 -6.165 103.055 1.00 93.38 217 LYS A N 1
ATOM 1725 C CA . LYS A 1 217 ? -67.284 -6.824 103.673 1.00 93.38 217 LYS A CA 1
ATOM 1726 C C . LYS A 1 217 ? -66.845 -7.822 104.735 1.00 93.38 217 LYS A C 1
ATOM 1728 O O . LYS A 1 217 ? -67.500 -7.896 105.766 1.00 93.38 217 LYS A O 1
ATOM 1733 N N . GLU A 1 218 ? -65.780 -8.567 104.471 1.00 92.38 218 GLU A N 1
ATOM 1734 C CA . GLU A 1 218 ? -65.170 -9.494 105.419 1.00 92.38 218 GLU A CA 1
ATOM 1735 C C . GLU A 1 218 ? -64.736 -8.754 106.688 1.00 92.38 218 GLU A C 1
ATOM 1737 O O . GLU A 1 218 ? -65.228 -9.105 107.754 1.00 92.38 218 GLU A O 1
ATOM 1742 N N . ASP A 1 219 ? -64.000 -7.643 106.569 1.00 93.38 219 ASP A N 1
ATOM 1743 C CA . ASP A 1 219 ? -63.589 -6.804 107.707 1.00 93.38 219 ASP A CA 1
ATOM 1744 C C . ASP A 1 219 ? -64.789 -6.345 108.560 1.00 93.38 219 ASP A C 1
ATOM 1746 O O . ASP A 1 219 ? -64.763 -6.393 109.791 1.00 93.38 219 ASP A O 1
ATOM 1750 N N . LYS A 1 220 ? -65.887 -5.928 107.910 1.00 92.81 220 LYS A N 1
ATOM 1751 C CA . LYS A 1 220 ? -67.124 -5.523 108.603 1.00 92.81 220 LYS A CA 1
ATOM 1752 C C . LYS A 1 220 ? -67.771 -6.684 109.342 1.00 92.81 220 LYS A C 1
ATOM 1754 O O . LYS A 1 220 ? -68.215 -6.510 110.474 1.00 92.81 220 LYS A O 1
ATOM 1759 N N . TYR A 1 221 ? -67.853 -7.850 108.704 1.00 90.88 221 TYR A N 1
ATOM 1760 C CA . TYR A 1 221 ? -68.404 -9.037 109.345 1.00 90.88 221 TYR A CA 1
ATOM 1761 C C . TYR A 1 221 ? -67.515 -9.515 110.493 1.00 90.88 221 TYR A C 1
ATOM 1763 O O . TYR A 1 221 ? -68.048 -9.907 111.526 1.00 90.88 221 TYR A O 1
ATOM 1771 N N . GLU A 1 222 ? -66.189 -9.435 110.373 1.00 92.19 222 GLU A N 1
ATOM 1772 C CA . GLU A 1 222 ? -65.269 -9.720 111.476 1.00 92.19 222 GLU A CA 1
ATOM 1773 C C . GLU A 1 222 ? -65.486 -8.771 112.662 1.00 92.19 222 GLU A C 1
ATOM 1775 O O . GLU A 1 222 ? -65.551 -9.221 113.810 1.00 92.19 222 GLU A O 1
ATOM 1780 N N . GLU A 1 223 ? -65.660 -7.471 112.410 1.00 91.56 223 GLU A N 1
ATOM 1781 C CA . GLU A 1 223 ? -65.936 -6.489 113.461 1.00 91.56 223 GLU A CA 1
ATOM 1782 C C . GLU A 1 223 ? -67.306 -6.723 114.123 1.00 91.56 223 GLU A C 1
ATOM 1784 O O . GLU A 1 223 ? -67.407 -6.723 115.353 1.00 91.56 223 GLU A O 1
ATOM 1789 N N . GLU A 1 224 ? -68.350 -7.018 113.340 1.00 90.19 224 GLU A N 1
ATOM 1790 C CA . GLU A 1 224 ? -69.666 -7.412 113.861 1.00 90.19 224 GLU A CA 1
ATOM 1791 C C . GLU A 1 224 ? -69.585 -8.687 114.712 1.00 90.19 224 GLU A C 1
ATOM 1793 O O . GLU A 1 224 ? -70.135 -8.724 115.816 1.00 90.19 224 GLU A O 1
ATOM 1798 N N . ILE A 1 225 ? -68.869 -9.715 114.242 1.00 91.25 225 ILE A N 1
ATOM 1799 C CA . ILE A 1 225 ? -68.638 -10.959 114.987 1.00 91.25 225 ILE A CA 1
ATOM 1800 C C . ILE A 1 225 ? -67.926 -10.658 116.303 1.00 91.25 225 ILE A C 1
ATOM 1802 O O . ILE A 1 225 ? -68.323 -11.189 117.342 1.00 91.25 225 ILE A O 1
ATOM 1806 N N . LYS A 1 226 ? -66.909 -9.791 116.299 1.00 93.00 226 LYS A N 1
ATOM 1807 C CA . LYS A 1 226 ? -66.182 -9.398 117.510 1.00 93.00 226 LYS A CA 1
ATOM 1808 C C . LYS A 1 226 ? -67.100 -8.704 118.516 1.00 93.00 226 LYS A C 1
ATOM 1810 O O . LYS A 1 226 ? -67.150 -9.122 119.669 1.00 93.00 226 LYS A O 1
ATOM 1815 N N . VAL A 1 227 ? -67.898 -7.728 118.074 1.00 92.88 227 VAL A N 1
ATOM 1816 C CA . VAL A 1 227 ? -68.882 -7.035 118.925 1.00 92.88 227 VAL A CA 1
ATOM 1817 C C . VAL A 1 227 ? -69.921 -8.005 119.488 1.00 92.88 227 VAL A C 1
ATOM 1819 O O . VAL A 1 227 ? -70.263 -7.931 120.669 1.00 92.88 227 VAL A O 1
ATOM 1822 N N . LEU A 1 228 ? -70.445 -8.916 118.664 1.00 88.56 228 LEU A N 1
ATOM 1823 C CA . LEU A 1 228 ? -71.394 -9.938 119.111 1.00 88.56 228 LEU A CA 1
ATOM 1824 C C . LEU A 1 228 ? -70.752 -10.909 120.109 1.00 88.56 228 LEU A C 1
ATOM 1826 O O . LEU A 1 228 ? -71.403 -11.287 121.079 1.00 88.56 228 LEU A O 1
ATOM 1830 N N . THR A 1 229 ? -69.482 -11.262 119.913 1.00 89.38 229 THR A N 1
ATOM 1831 C CA . THR A 1 229 ? -68.717 -12.126 120.823 1.00 89.38 229 THR A CA 1
ATOM 1832 C C . THR A 1 229 ? -68.462 -11.443 122.165 1.00 89.38 229 THR A C 1
ATOM 1834 O O . THR A 1 229 ? -68.614 -12.072 123.210 1.00 89.38 229 THR A O 1
ATOM 1837 N N . ASP A 1 230 ? -68.127 -10.154 122.165 1.00 91.12 230 ASP A N 1
ATOM 1838 C CA . ASP A 1 230 ? -67.945 -9.383 123.398 1.00 91.12 230 ASP A CA 1
ATOM 1839 C C . ASP A 1 230 ? -69.273 -9.237 124.159 1.00 91.12 230 ASP A C 1
ATOM 1841 O O . ASP A 1 230 ? -69.325 -9.493 125.362 1.00 91.12 230 ASP A O 1
ATOM 1845 N N . LYS A 1 231 ? -70.380 -8.953 123.458 1.00 90.06 231 LYS A N 1
ATOM 1846 C CA . LYS A 1 231 ? -71.732 -8.954 124.051 1.00 90.06 231 LYS A CA 1
ATOM 1847 C C . LYS A 1 231 ? -72.126 -10.316 124.613 1.00 90.06 231 LYS A C 1
ATOM 1849 O O . LYS A 1 231 ? -72.773 -10.373 125.657 1.00 90.06 231 LYS A O 1
ATOM 1854 N N . LEU A 1 232 ? -71.764 -11.401 123.926 1.00 88.12 232 LEU A N 1
ATOM 1855 C CA . LEU A 1 232 ? -72.004 -12.757 124.407 1.00 88.12 232 LEU A CA 1
ATOM 1856 C C . LEU A 1 232 ? -71.249 -12.994 125.718 1.00 88.12 232 LEU A C 1
ATOM 1858 O O . LEU A 1 232 ? -71.873 -13.413 126.682 1.00 88.12 232 LEU A O 1
ATOM 1862 N N . LYS A 1 233 ? -69.965 -12.626 125.802 1.00 91.00 233 LYS A N 1
ATOM 1863 C CA . LYS A 1 233 ? -69.176 -12.731 127.042 1.00 91.00 233 LYS A CA 1
ATOM 1864 C C . LYS A 1 233 ? -69.738 -11.879 128.182 1.00 91.00 233 LYS A C 1
ATOM 1866 O O . LYS A 1 233 ? -69.769 -12.319 129.330 1.00 91.00 233 LYS A O 1
ATOM 1871 N N . GLU A 1 234 ? -70.190 -10.656 127.907 1.00 88.75 234 GLU A N 1
ATOM 1872 C CA . GLU A 1 234 ? -70.866 -9.821 128.912 1.00 88.75 234 GLU A CA 1
ATOM 1873 C C . GLU A 1 234 ? -72.170 -10.468 129.397 1.00 88.75 234 GLU A C 1
ATOM 1875 O O . GLU A 1 234 ? -72.464 -10.471 130.593 1.00 88.75 234 GLU A O 1
ATOM 1880 N N . ALA A 1 235 ? -72.951 -11.049 128.484 1.00 85.12 235 ALA A N 1
ATOM 1881 C CA . ALA A 1 235 ? -74.161 -11.781 128.834 1.00 85.12 235 ALA A CA 1
ATOM 1882 C C . ALA A 1 235 ? -73.849 -13.055 129.638 1.00 85.12 235 ALA A C 1
ATOM 1884 O O . ALA A 1 235 ? -74.529 -13.310 130.628 1.00 85.12 235 ALA A O 1
ATOM 1885 N N . GLU A 1 236 ? -72.810 -13.807 129.266 1.00 85.00 236 GLU A N 1
ATOM 1886 C CA . GLU A 1 236 ? -72.329 -15.004 129.967 1.00 85.00 236 GLU A CA 1
ATOM 1887 C C . GLU A 1 236 ? -71.849 -14.662 131.378 1.00 85.00 236 GLU A C 1
ATOM 1889 O O . GLU A 1 236 ? -72.337 -15.236 132.340 1.00 85.00 236 GLU A O 1
ATOM 1894 N N . THR A 1 237 ? -70.978 -13.664 131.542 1.00 87.31 237 THR A N 1
ATOM 1895 C CA . THR A 1 237 ? -70.517 -13.218 132.872 1.00 87.31 237 THR A CA 1
ATOM 1896 C C . THR A 1 237 ? -71.664 -12.699 133.743 1.00 87.31 237 THR A C 1
ATOM 1898 O O . THR A 1 237 ? -71.687 -12.933 134.954 1.00 87.31 237 THR A O 1
ATOM 1901 N N . ARG A 1 238 ? -72.657 -12.023 133.149 1.00 86.69 238 ARG A N 1
ATOM 1902 C CA . ARG A 1 238 ? -73.880 -11.603 133.846 1.00 86.69 238 ARG A CA 1
ATOM 1903 C C . ARG A 1 238 ? -74.752 -12.795 134.246 1.00 86.69 238 ARG A C 1
ATOM 1905 O O . ARG A 1 238 ? -75.313 -12.773 135.342 1.00 86.69 238 ARG A O 1
ATOM 1912 N N . ALA A 1 239 ? -74.864 -13.806 133.388 1.00 81.19 239 ALA A N 1
ATOM 1913 C CA . ALA A 1 239 ? -75.563 -15.050 133.684 1.00 81.19 239 ALA A CA 1
ATOM 1914 C C . ALA A 1 239 ? -74.848 -15.825 134.801 1.00 81.19 239 ALA A C 1
ATOM 1916 O O . ALA A 1 239 ? -75.487 -16.145 135.794 1.00 81.19 239 ALA A O 1
ATOM 1917 N N . GLU A 1 240 ? -73.526 -15.996 134.732 1.00 82.06 240 GLU A N 1
ATOM 1918 C CA . GLU A 1 240 ? -72.711 -16.607 135.792 1.00 82.06 240 GLU A CA 1
ATOM 1919 C C . GLU A 1 240 ? -72.845 -15.860 137.126 1.00 82.06 240 GLU A C 1
ATOM 1921 O O . GLU A 1 240 ? -72.907 -16.472 138.194 1.00 82.06 240 GLU A O 1
ATOM 1926 N N . PHE A 1 241 ? -72.896 -14.523 137.101 1.00 83.81 241 PHE A N 1
ATOM 1927 C CA . PHE A 1 241 ? -73.133 -13.731 138.307 1.00 83.81 241 PHE A CA 1
ATOM 1928 C C . PHE A 1 241 ? -74.531 -13.985 138.877 1.00 83.81 241 PHE A C 1
ATOM 1930 O O . PHE A 1 241 ? -74.671 -14.173 140.086 1.00 83.81 241 PHE A O 1
ATOM 1937 N N . ALA A 1 242 ? -75.556 -14.028 138.021 1.00 77.69 242 ALA A N 1
ATOM 1938 C CA . ALA A 1 242 ? -76.916 -14.360 138.426 1.00 77.69 242 ALA A CA 1
ATOM 1939 C C . ALA A 1 242 ? -77.001 -15.783 138.997 1.00 77.69 242 ALA A C 1
ATOM 1941 O O . ALA A 1 242 ? -77.585 -15.959 140.060 1.00 77.69 242 ALA A O 1
ATOM 1942 N N . GLU A 1 243 ? -76.356 -16.768 138.372 1.00 80.12 243 GLU A N 1
ATOM 1943 C CA . GLU A 1 243 ? -76.265 -18.146 138.865 1.00 80.12 243 GLU A CA 1
ATOM 1944 C C . GLU A 1 243 ? -75.558 -18.217 140.219 1.00 80.12 243 GLU A C 1
ATOM 1946 O O . GLU A 1 243 ? -76.053 -18.860 141.140 1.00 80.12 243 GLU A O 1
ATOM 1951 N N . ARG A 1 244 ? -74.444 -17.495 140.405 1.00 78.81 244 ARG A N 1
ATOM 1952 C CA . ARG A 1 244 ? -73.776 -17.398 141.714 1.00 78.81 244 ARG A CA 1
ATOM 1953 C C . ARG A 1 244 ? -74.659 -16.741 142.765 1.00 78.81 244 ARG A C 1
ATOM 1955 O O . ARG A 1 244 ? -74.633 -17.171 143.915 1.00 78.81 244 ARG A O 1
ATOM 1962 N N . SER A 1 245 ? -75.406 -15.698 142.407 1.00 77.75 245 SER A N 1
ATOM 1963 C CA . SER A 1 245 ? -76.371 -15.048 143.298 1.00 77.75 245 SER A CA 1
ATOM 1964 C C . SER A 1 245 ? -77.520 -15.983 143.666 1.00 77.75 245 SER A C 1
ATOM 1966 O O . SER A 1 245 ? -77.877 -16.036 144.839 1.00 77.75 245 SER A O 1
ATOM 1968 N N . VAL A 1 246 ? -78.048 -16.746 142.705 1.00 76.62 246 VAL A N 1
ATOM 1969 C CA . VAL A 1 246 ? -79.059 -17.784 142.936 1.00 76.62 246 VAL A CA 1
ATOM 1970 C C . VAL A 1 246 ? -78.500 -18.859 143.861 1.00 76.62 246 VAL A C 1
ATOM 1972 O O . VAL A 1 246 ? -79.083 -19.066 144.912 1.00 76.62 246 VAL A O 1
ATOM 1975 N N . ALA A 1 247 ? -77.321 -19.423 143.588 1.00 73.50 247 ALA A N 1
ATOM 1976 C CA . ALA A 1 247 ? -76.687 -20.419 144.457 1.00 73.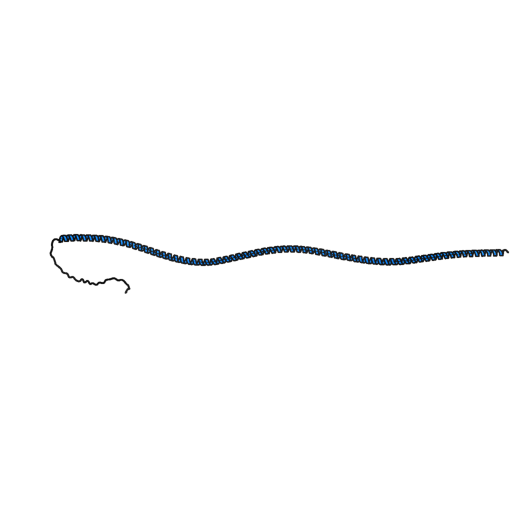50 247 ALA A CA 1
ATOM 1977 C C . ALA A 1 247 ? -76.426 -19.891 145.883 1.00 73.50 247 ALA A C 1
ATOM 1979 O O . ALA A 1 247 ? -76.515 -20.626 146.865 1.00 73.50 247 ALA A O 1
ATOM 1980 N N . LYS A 1 248 ? -76.111 -18.596 146.031 1.00 76.75 2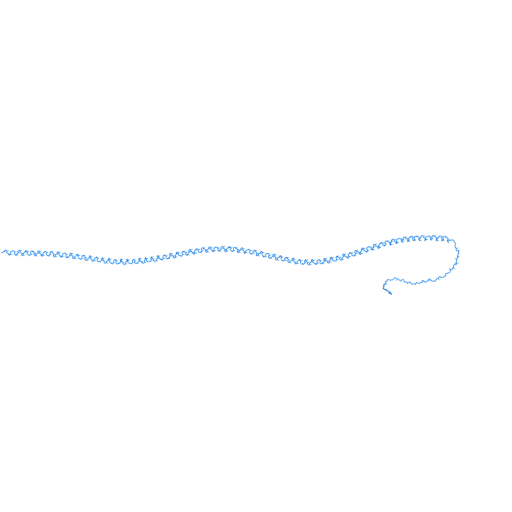48 LYS A N 1
ATOM 1981 C CA . LYS A 1 248 ? -75.967 -17.945 147.344 1.00 76.75 248 LYS A CA 1
ATOM 1982 C C . LYS A 1 248 ? -77.306 -17.825 148.071 1.00 76.75 248 LYS A C 1
ATOM 1984 O O . LYS A 1 248 ? -77.342 -18.027 149.281 1.00 76.75 248 LYS A O 1
ATOM 1989 N N . LEU A 1 249 ? -78.366 -17.477 147.342 1.00 71.81 249 LEU A N 1
ATOM 1990 C CA . LEU A 1 249 ? -79.728 -17.386 147.861 1.00 71.81 249 LEU A CA 1
ATOM 1991 C C . LEU A 1 249 ? -80.286 -18.772 148.213 1.00 71.81 249 LEU A C 1
ATOM 1993 O O . LEU A 1 249 ? -80.858 -18.924 149.284 1.00 71.81 249 LEU A O 1
ATOM 1997 N N . GLU A 1 250 ? -80.049 -19.786 147.383 1.00 69.38 250 GLU A N 1
ATOM 1998 C CA . GLU A 1 250 ? -80.366 -21.193 147.656 1.00 69.38 250 GLU A CA 1
ATOM 1999 C C . GLU A 1 250 ? -79.644 -21.679 148.909 1.00 69.38 250 GLU A C 1
ATOM 2001 O O . GLU A 1 250 ? -80.280 -22.237 149.789 1.00 69.38 250 GLU A O 1
ATOM 2006 N N . LYS A 1 251 ? -78.356 -21.355 149.079 1.00 70.75 251 LYS A N 1
ATOM 2007 C CA . LYS A 1 251 ? -77.637 -21.677 150.317 1.00 70.75 251 LYS A CA 1
ATOM 2008 C C . LYS A 1 251 ? -78.233 -20.983 151.548 1.00 70.75 251 LYS A C 1
ATOM 2010 O O . LYS A 1 251 ? -78.314 -21.595 152.604 1.00 70.75 251 LYS A O 1
ATOM 2015 N N . THR A 1 252 ? -78.678 -19.727 151.432 1.00 63.25 252 THR A N 1
ATOM 2016 C CA . THR A 1 252 ? -79.409 -19.073 152.534 1.00 63.25 252 THR A CA 1
ATOM 2017 C C . THR A 1 252 ? -80.793 -19.671 152.768 1.00 63.25 252 THR A C 1
ATOM 2019 O O . THR A 1 252 ? -81.264 -19.625 153.897 1.00 63.25 252 THR A O 1
ATOM 2022 N N . ILE A 1 253 ? -81.439 -20.228 151.739 1.00 62.56 253 ILE A N 1
ATOM 2023 C CA . ILE A 1 253 ? -82.695 -20.970 151.881 1.00 62.56 253 ILE A CA 1
ATOM 2024 C C . ILE A 1 253 ? -82.420 -22.293 152.603 1.00 62.56 253 ILE A C 1
ATOM 2026 O O . ILE A 1 253 ? -83.075 -22.544 153.601 1.00 62.56 253 ILE A O 1
ATOM 2030 N N . ASP A 1 254 ? -81.405 -23.066 152.213 1.00 62.00 254 ASP A N 1
ATOM 2031 C CA . ASP A 1 254 ? -81.005 -24.306 152.897 1.00 62.00 254 ASP A CA 1
ATOM 2032 C C . ASP A 1 254 ? -80.612 -24.058 154.367 1.00 62.00 254 ASP A C 1
ATOM 2034 O O . ASP A 1 254 ? -81.025 -24.797 155.264 1.00 62.00 254 ASP A O 1
ATOM 2038 N N . ASP A 1 255 ? -79.866 -22.980 154.642 1.00 57.31 255 ASP A N 1
ATOM 2039 C CA . ASP A 1 255 ? -79.516 -22.561 156.007 1.00 57.31 255 ASP A CA 1
ATOM 2040 C C . ASP A 1 255 ? -80.767 -22.148 156.824 1.00 57.31 255 ASP A C 1
ATOM 2042 O O . ASP A 1 255 ? -80.774 -22.270 158.052 1.00 57.31 255 ASP A O 1
ATOM 2046 N N . LEU A 1 256 ? -81.838 -21.685 156.162 1.00 55.69 256 LEU A N 1
ATOM 2047 C CA . LEU A 1 256 ? -83.136 -21.359 156.770 1.00 55.69 256 LEU A CA 1
ATOM 2048 C C . LEU A 1 256 ? -84.085 -22.576 156.861 1.00 55.69 256 LEU A C 1
ATOM 2050 O O . LEU A 1 256 ? -84.903 -22.627 157.778 1.00 55.69 256 LEU A O 1
ATOM 2054 N N . GLU A 1 257 ? -83.962 -23.569 155.977 1.00 45.62 257 GLU A N 1
ATOM 2055 C CA . GLU A 1 257 ? -84.803 -24.777 155.905 1.00 45.62 257 GLU A CA 1
ATOM 2056 C C . GLU A 1 257 ? -84.266 -25.953 156.756 1.00 45.62 257 GLU A C 1
ATOM 2058 O O . GLU A 1 257 ? -84.954 -26.957 156.945 1.00 45.62 257 GLU A O 1
ATOM 2063 N N . GLY A 1 258 ? -83.087 -25.816 157.378 1.00 41.16 258 GLY A N 1
ATOM 2064 C CA . GLY A 1 258 ? -82.532 -26.779 158.346 1.00 41.16 258 GLY A CA 1
ATOM 2065 C C . GLY A 1 258 ? -83.186 -26.785 159.743 1.00 41.16 258 GLY A C 1
ATOM 2066 O O . GLY A 1 258 ? -82.845 -27.626 160.580 1.00 41.16 258 GLY A O 1
ATOM 2067 N N . ILE A 1 259 ? -84.131 -25.879 160.020 1.00 38.31 259 ILE A N 1
ATOM 2068 C CA . ILE A 1 259 ? -84.877 -25.794 161.285 1.00 38.31 259 ILE A CA 1
ATOM 2069 C C . ILE A 1 259 ? -86.353 -26.114 161.006 1.00 38.31 259 ILE A C 1
ATOM 2071 O O . ILE A 1 259 ? -87.103 -25.276 160.528 1.00 38.31 259 ILE A O 1
ATOM 2075 N N . GLN A 1 260 ? -86.762 -27.322 161.399 1.00 35.16 260 GLN A N 1
ATOM 2076 C CA . GLN A 1 260 ? -88.140 -27.838 161.481 1.00 35.16 260 GLN A CA 1
ATOM 2077 C C . GLN A 1 260 ? -88.804 -28.415 160.213 1.00 35.16 260 GLN A C 1
ATOM 2079 O O . GLN A 1 260 ? -89.394 -27.747 159.374 1.00 35.16 260 GLN A O 1
ATOM 2084 N N . HIS A 1 261 ? -88.843 -29.750 160.234 1.00 24.78 261 HIS A N 1
ATOM 2085 C CA . HIS A 1 261 ? -89.877 -30.630 159.698 1.00 24.78 261 HIS A CA 1
ATOM 2086 C C . HIS A 1 261 ? -91.327 -30.098 159.783 1.00 24.78 261 HIS A C 1
ATOM 2088 O O . HIS A 1 261 ? -91.816 -29.894 160.890 1.00 24.78 261 HIS A O 1
ATOM 2094 N N . SER A 1 262 ? -92.038 -30.211 158.643 1.00 28.11 262 SER A N 1
ATOM 2095 C CA . SER A 1 262 ? -93.413 -30.765 158.498 1.00 28.11 262 SER A CA 1
ATOM 2096 C C . SER A 1 262 ? -94.591 -29.952 159.098 1.00 28.11 262 SER A C 1
ATOM 2098 O O . SER A 1 262 ? -94.368 -29.191 160.031 1.00 28.11 262 SER A O 1
ATOM 2100 N N . PRO A 1 263 ? -95.880 -30.143 158.710 1.00 40.34 263 PRO A N 1
ATOM 2101 C CA . PRO A 1 263 ? -96.481 -30.889 157.590 1.00 40.34 263 PRO A CA 1
ATOM 2102 C C . PRO A 1 263 ? -97.469 -30.061 156.718 1.00 40.34 263 PRO A C 1
ATOM 2104 O O . PRO A 1 263 ? -98.006 -29.040 157.122 1.00 40.34 263 PRO A O 1
ATOM 2107 N N . ALA A 1 264 ? -97.790 -30.616 155.544 1.00 29.34 264 ALA A N 1
ATOM 2108 C CA . ALA A 1 264 ? -99.093 -30.611 154.857 1.00 29.34 264 ALA A CA 1
ATOM 2109 C C . ALA A 1 264 ? -99.949 -29.320 154.759 1.00 29.34 264 ALA A C 1
ATOM 2111 O O . ALA A 1 264 ? -100.710 -28.995 155.665 1.00 29.34 264 ALA A O 1
ATOM 2112 N N . VAL A 1 265 ? -100.070 -28.797 153.527 1.00 35.91 265 VAL A N 1
ATOM 2113 C CA . VAL A 1 265 ? -101.385 -28.501 152.920 1.00 35.91 265 VAL A CA 1
ATOM 2114 C C . VAL A 1 265 ? -101.409 -29.066 151.497 1.00 35.91 265 VAL A C 1
ATOM 2116 O O . VAL A 1 265 ? -100.730 -28.593 150.591 1.00 35.91 265 VAL A O 1
ATOM 2119 N N . SER A 1 266 ? -102.190 -30.132 151.332 1.00 30.50 266 SER A N 1
ATOM 2120 C CA . SER A 1 266 ? -102.497 -30.822 150.082 1.00 30.50 266 SER A CA 1
ATOM 2121 C C . SER A 1 266 ? -103.987 -30.621 149.783 1.00 30.50 266 SER A C 1
ATOM 2123 O O . SER A 1 266 ? -104.830 -31.111 150.526 1.00 30.50 266 SER A O 1
ATOM 2125 N N . MET A 1 267 ? -104.297 -29.864 148.726 1.00 34.25 267 MET A N 1
ATOM 2126 C CA . MET A 1 267 ? -105.597 -29.718 148.034 1.00 34.25 267 MET A CA 1
ATOM 2127 C C . MET A 1 267 ? -105.288 -28.872 146.782 1.00 34.25 267 MET A C 1
ATOM 2129 O O . MET A 1 267 ? -105.025 -27.686 146.911 1.00 34.25 267 MET A O 1
ATOM 2133 N N . ARG A 1 268 ? -105.061 -29.377 145.564 1.00 33.41 268 ARG A N 1
ATOM 2134 C CA . ARG A 1 268 ? -105.683 -30.428 144.734 1.00 33.41 268 ARG A CA 1
ATOM 2135 C C . ARG A 1 268 ? -107.014 -30.000 144.087 1.00 33.41 268 ARG A C 1
ATOM 2137 O O . ARG A 1 268 ? -108.083 -30.429 144.498 1.00 33.41 268 ARG A O 1
ATOM 2144 N N . VAL A 1 269 ? -106.890 -29.236 142.998 1.00 31.33 269 VAL A N 1
ATOM 2145 C CA . VAL A 1 269 ? -107.673 -29.392 141.754 1.00 31.33 269 VAL A CA 1
ATOM 2146 C C . VAL A 1 269 ? -106.661 -29.932 140.732 1.00 31.33 269 VAL A C 1
ATOM 2148 O O . VAL A 1 269 ? -105.681 -29.262 140.438 1.00 31.33 269 VAL A O 1
ATOM 2151 N N . TYR A 1 270 ? -106.555 -31.245 140.536 1.00 35.16 270 TYR A N 1
ATOM 2152 C CA . TYR A 1 270 ? -107.300 -32.107 139.606 1.00 35.16 270 TYR A CA 1
ATOM 2153 C C . TYR A 1 270 ? -107.155 -31.713 138.123 1.00 35.16 270 TYR A C 1
ATOM 2155 O O . TYR A 1 270 ? -107.753 -30.762 137.635 1.00 35.16 270 TYR A O 1
ATOM 2163 N N . VAL A 1 271 ? -106.321 -32.515 137.458 1.00 53.16 271 VAL A N 1
ATOM 2164 C CA . VAL A 1 271 ? -105.889 -32.546 136.053 1.00 53.16 271 VAL A CA 1
ATOM 2165 C C . VAL A 1 271 ? -106.391 -33.883 135.475 1.00 53.16 271 VAL A C 1
ATOM 2167 O O . VAL A 1 271 ? -106.551 -34.836 136.242 1.00 53.16 271 VAL A O 1
ATOM 2170 N N . PRO A 1 272 ? -106.640 -33.994 134.161 1.00 44.28 272 PRO A N 1
ATOM 2171 C CA . PRO A 1 272 ? -105.856 -34.952 133.355 1.00 44.28 272 PRO A CA 1
ATOM 2172 C C . PRO A 1 272 ? -105.482 -34.315 131.994 1.00 44.28 272 PRO A C 1
ATOM 2174 O O . PRO A 1 272 ? -106.320 -33.683 131.366 1.00 44.28 272 PRO A O 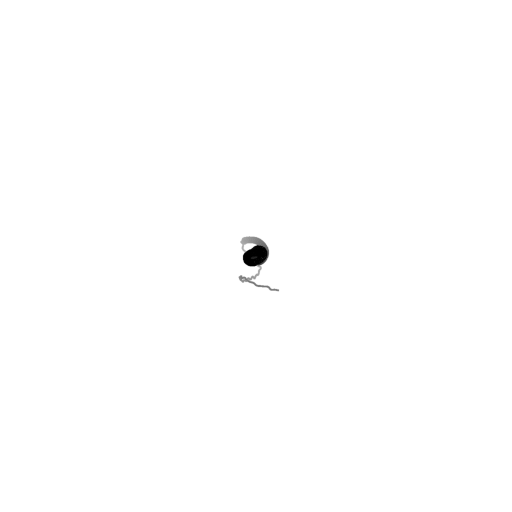1
ATOM 2177 N N . SER A 1 273 ? -104.233 -34.257 131.523 1.00 35.72 273 SER A N 1
ATOM 2178 C CA . SER A 1 273 ? -103.202 -35.280 131.275 1.00 35.72 273 SER A CA 1
ATOM 2179 C C . SER A 1 273 ? -103.555 -36.297 130.183 1.00 35.72 273 SER A C 1
ATOM 2181 O O . SER A 1 273 ? -104.605 -36.929 130.244 1.00 35.72 273 SER A O 1
ATOM 2183 N N . ILE A 1 274 ? -102.536 -36.542 129.336 1.00 36.19 274 ILE A N 1
ATOM 2184 C CA . ILE A 1 274 ? -102.285 -37.694 128.438 1.00 36.19 274 ILE A CA 1
ATOM 2185 C C . ILE A 1 274 ? -102.806 -37.468 126.993 1.00 36.19 274 ILE A C 1
ATOM 2187 O O . ILE A 1 274 ? -103.977 -37.186 126.800 1.00 36.19 274 ILE A O 1
ATOM 2191 N N . LEU A 1 275 ? -102.005 -37.515 125.915 1.00 30.78 275 LEU A N 1
ATOM 2192 C CA . LEU A 1 275 ? -100.868 -38.393 125.595 1.00 30.78 275 LEU A CA 1
ATOM 2193 C C . LEU A 1 275 ? -99.656 -37.658 124.988 1.00 30.78 275 LEU A C 1
ATOM 2195 O O . LEU A 1 275 ? -99.761 -36.959 123.984 1.00 30.78 275 LEU A O 1
ATOM 2199 N N . LEU A 1 276 ? -98.481 -37.984 125.526 1.00 41.19 276 LEU A N 1
ATOM 2200 C CA . LEU A 1 276 ? -97.260 -38.194 124.751 1.00 41.19 276 LEU A CA 1
ATOM 2201 C C . LEU A 1 276 ? -97.306 -39.625 124.196 1.00 41.19 276 LEU A C 1
ATOM 2203 O O . LEU A 1 276 ? -97.515 -40.566 124.960 1.00 41.19 276 LEU A O 1
ATOM 2207 N N . SER A 1 277 ? -97.032 -39.799 122.906 1.00 30.80 277 SER A N 1
ATOM 2208 C CA . SER A 1 277 ? -96.512 -41.060 122.375 1.00 30.80 277 SER A CA 1
ATOM 2209 C C . SER A 1 277 ? -95.321 -40.767 121.476 1.00 30.80 277 SER A C 1
ATOM 2211 O O . SER A 1 277 ? -95.451 -40.241 120.372 1.00 30.80 277 SER A O 1
ATOM 2213 N N . PHE A 1 278 ? -94.157 -41.123 122.001 1.00 38.91 278 PHE A N 1
ATOM 2214 C CA . PHE A 1 278 ? -92.923 -41.334 121.270 1.00 38.91 278 PHE A CA 1
ATOM 2215 C C . PHE A 1 278 ? -93.008 -42.700 120.561 1.00 38.91 278 PHE A C 1
ATOM 2217 O O . PHE A 1 278 ? -93.262 -43.714 121.207 1.00 38.91 278 PHE A O 1
ATOM 2224 N N . SER A 1 279 ? -92.738 -42.731 119.257 1.00 36.34 279 SER A N 1
ATOM 2225 C CA . SER A 1 279 ? -92.130 -43.861 118.536 1.00 36.34 279 SER A CA 1
ATOM 2226 C C . SER A 1 279 ? -91.149 -43.221 117.544 1.00 36.34 279 SER A C 1
ATOM 2228 O O . SER A 1 279 ? -91.563 -42.376 116.762 1.00 36.34 279 SER A O 1
ATOM 2230 N N . GLY A 1 280 ? -89.841 -43.459 117.554 1.00 32.62 280 GLY A N 1
ATOM 2231 C CA . GLY A 1 280 ? -89.175 -44.717 117.863 1.00 32.62 280 GLY A CA 1
ATOM 2232 C C . GLY A 1 280 ? -89.051 -45.589 116.610 1.00 32.62 280 GLY A C 1
ATOM 2233 O O . GLY A 1 280 ? -89.647 -46.654 116.567 1.00 32.62 280 GLY A O 1
ATOM 2234 N N . ASN A 1 281 ? -88.315 -45.119 115.596 1.00 35.75 281 ASN A N 1
ATOM 2235 C CA . ASN A 1 281 ? -87.443 -45.924 114.722 1.00 35.75 281 ASN A CA 1
ATOM 2236 C C . ASN A 1 281 ? -86.540 -44.933 113.960 1.00 35.75 281 ASN A C 1
ATOM 2238 O O . ASN A 1 281 ? -87.038 -44.108 113.207 1.00 35.75 281 ASN A O 1
ATOM 2242 N N . SER A 1 282 ? -85.278 -44.733 114.339 1.00 35.19 282 SER A N 1
ATOM 2243 C CA . SER A 1 282 ? -84.126 -45.630 114.152 1.00 35.19 282 SER A CA 1
ATOM 2244 C C . SER A 1 282 ? -83.771 -45.839 112.668 1.00 35.19 282 SER A C 1
ATOM 2246 O O . SER A 1 282 ? -84.595 -46.253 111.859 1.00 35.19 282 SER A O 1
ATOM 2248 N N . GLY A 1 283 ? -82.525 -45.485 112.336 1.00 34.81 283 GLY A N 1
ATOM 2249 C CA . GLY A 1 283 ? -81.933 -45.501 110.997 1.00 34.81 283 GLY A CA 1
ATOM 2250 C C . GLY A 1 283 ? -81.251 -44.158 110.698 1.00 34.81 283 GLY A C 1
ATOM 2251 O O . GLY A 1 283 ? -81.840 -43.306 110.052 1.00 34.81 283 GLY A O 1
ATOM 2252 N N . LEU A 1 284 ? -80.060 -43.826 111.222 1.00 34.78 284 LEU A N 1
ATOM 2253 C CA . LEU A 1 284 ? -78.776 -44.401 110.772 1.00 34.78 284 LEU A CA 1
ATOM 2254 C C . LEU A 1 284 ? -78.865 -44.773 109.279 1.00 34.78 284 LEU A C 1
ATOM 2256 O O . LEU A 1 284 ? -79.628 -45.648 108.909 1.00 34.78 284 LEU A O 1
ATOM 2260 N N . SER A 1 285 ? -78.125 -44.220 108.336 1.00 32.66 285 SER A N 1
ATOM 2261 C CA . SER A 1 285 ? -76.980 -43.326 108.337 1.00 32.66 285 SER A CA 1
ATOM 2262 C C . SER A 1 285 ? -76.736 -42.971 106.865 1.00 32.66 285 SER A C 1
ATOM 2264 O O . SER A 1 285 ? -77.054 -43.781 105.997 1.00 32.66 285 SER A O 1
ATOM 2266 N N . PHE A 1 286 ? -76.148 -41.803 106.610 1.00 40.59 286 PHE A N 1
ATOM 2267 C CA . PHE A 1 286 ? -75.266 -41.495 105.478 1.00 40.59 286 PHE A CA 1
ATOM 2268 C C . PHE A 1 286 ? -75.304 -42.428 104.249 1.00 40.59 286 PHE A C 1
ATOM 2270 O O . PHE A 1 286 ? -74.752 -43.527 104.285 1.00 40.59 286 PHE A O 1
ATOM 2277 N N . LYS A 1 287 ? -75.716 -41.887 103.094 1.00 32.41 287 LYS A N 1
ATOM 2278 C CA . LYS A 1 287 ? -74.829 -41.810 101.920 1.00 32.41 287 LYS A CA 1
ATOM 2279 C C . LYS A 1 287 ? -75.396 -40.928 100.814 1.00 32.41 287 LYS A C 1
ATOM 2281 O O . LYS A 1 287 ? -76.595 -40.762 100.646 1.00 32.41 287 LYS A O 1
ATOM 2286 N N . ALA A 1 288 ? -74.444 -40.334 100.114 1.00 35.47 288 ALA A N 1
ATOM 2287 C CA . ALA A 1 288 ? -74.580 -39.333 99.080 1.00 35.47 288 ALA A CA 1
ATOM 2288 C C . ALA A 1 288 ? -75.175 -39.856 97.760 1.00 35.47 288 ALA A C 1
ATOM 2290 O O . ALA A 1 288 ? -75.165 -41.058 97.504 1.00 35.47 288 ALA A O 1
ATOM 2291 N N . LYS A 1 289 ? -75.465 -38.871 96.887 1.00 33.31 289 LYS A N 1
ATOM 2292 C CA . LYS A 1 289 ? -75.704 -38.933 95.429 1.00 33.31 289 LYS A CA 1
ATOM 2293 C C . LYS A 1 289 ? -77.089 -39.473 95.019 1.00 33.31 289 LYS A C 1
ATOM 2295 O O . LYS A 1 289 ? -77.554 -40.438 95.589 1.00 33.31 289 LYS A O 1
ATOM 2300 N N . VAL A 1 290 ? -77.798 -38.967 94.005 1.00 33.38 290 VAL A N 1
ATOM 2301 C CA . VAL A 1 290 ? -77.560 -37.946 92.966 1.00 33.38 290 VAL A CA 1
ATOM 2302 C C . VAL A 1 290 ? -78.904 -37.754 92.231 1.00 33.38 290 VAL A C 1
ATOM 2304 O O . VAL A 1 290 ? -79.533 -38.748 91.904 1.00 33.38 290 VAL A O 1
ATOM 2307 N N . LYS A 1 291 ? -79.279 -36.491 91.959 1.00 36.44 291 LYS A N 1
ATOM 2308 C CA . LYS A 1 291 ? -79.787 -35.949 90.672 1.00 36.44 291 LYS A CA 1
ATOM 2309 C C . LYS A 1 291 ? -81.079 -36.537 90.054 1.00 36.44 291 LYS A C 1
ATOM 2311 O O . LYS A 1 291 ? -81.128 -37.718 89.748 1.00 36.44 291 LYS A O 1
ATOM 2316 N N . ILE A 1 292 ? -82.006 -35.640 89.675 1.00 30.22 292 ILE A N 1
ATOM 2317 C CA . ILE A 1 292 ? -82.490 -35.355 88.292 1.00 30.22 292 ILE A CA 1
ATOM 2318 C C . ILE A 1 292 ? -83.916 -34.748 88.327 1.00 30.22 292 ILE A C 1
ATOM 2320 O O . ILE A 1 292 ? -84.803 -35.387 88.867 1.00 30.22 292 ILE A O 1
ATOM 2324 N N . LEU A 1 293 ? -84.052 -33.540 87.729 1.00 35.25 293 LEU A N 1
ATOM 2325 C CA . LEU A 1 293 ? -85.164 -32.931 86.939 1.00 35.25 293 LEU A CA 1
ATOM 2326 C C . LEU A 1 293 ? -86.644 -33.079 87.411 1.00 35.25 293 LEU A C 1
ATOM 2328 O O . LEU A 1 293 ? -87.011 -34.092 87.970 1.00 35.25 293 LEU A O 1
ATOM 2332 N N . VAL A 1 294 ? -87.638 -32.224 87.124 1.00 36.97 294 VAL A N 1
ATOM 2333 C CA . VAL A 1 294 ? -87.867 -30.920 86.457 1.00 36.97 294 VAL A CA 1
ATOM 2334 C C . VAL A 1 294 ? -89.389 -30.671 86.535 1.00 36.97 294 VAL A C 1
ATOM 2336 O O . VAL A 1 294 ? -90.115 -31.648 86.403 1.00 36.97 294 VAL A O 1
ATOM 2339 N N . LYS A 1 295 ? -89.823 -29.394 86.627 1.00 46.31 295 LYS A N 1
ATOM 2340 C CA . LYS A 1 295 ? -91.161 -28.814 86.285 1.00 46.31 295 LYS A CA 1
ATOM 2341 C C . LYS A 1 295 ? -92.422 -29.542 86.817 1.00 46.31 295 LYS A C 1
ATOM 2343 O O . LYS A 1 295 ? -92.326 -30.559 87.475 1.00 46.31 295 LYS A O 1
ATOM 2348 N N . VAL A 1 296 ? -93.609 -28.933 86.808 1.00 37.25 296 VAL A N 1
ATOM 2349 C CA . VAL A 1 296 ? -94.644 -28.917 85.740 1.00 37.25 296 VAL A CA 1
ATOM 2350 C C . VAL A 1 296 ? -95.655 -27.825 86.152 1.00 37.25 296 VAL A C 1
ATOM 2352 O O . VAL A 1 296 ? -96.026 -27.781 87.320 1.00 37.25 296 VAL A O 1
ATOM 2355 N N . GLU A 1 297 ? -95.765 -26.740 85.374 1.00 37.91 297 GLU A N 1
ATOM 2356 C CA . GLU A 1 297 ? -96.939 -26.345 84.548 1.00 37.91 297 GLU A CA 1
ATOM 2357 C C . GLU A 1 297 ? -98.288 -26.325 85.288 1.00 37.91 297 GLU A C 1
ATOM 2359 O O . GLU A 1 297 ? -98.756 -27.357 85.759 1.00 37.91 297 GLU A O 1
ATOM 2364 N N . GLU A 1 298 ? -98.915 -25.145 85.346 1.00 37.34 298 GLU A N 1
ATOM 2365 C CA . GLU A 1 298 ? -99.786 -24.654 84.258 1.00 37.34 298 GLU A CA 1
ATOM 2366 C C . GLU A 1 298 ? -99.273 -23.296 83.754 1.00 37.34 298 GLU A C 1
ATOM 2368 O O . GLU A 1 298 ? -98.598 -22.600 84.553 1.00 37.34 298 GLU A O 1
#

Sequence (298 aa):
MEAIKKKMQMLKLDKENAIDRAEQAEGDKKGAEDKCKQLEEELLGLQKKLKGVEDELDKYSESLKDAQEKLEQAEKKAADAEAEVASLNRRIQLVEEELDRAQERLATALQKLEEAEKAADESERGMKVIENRATKDEEKMEIQEMQLKEAKHIAEEADRKYEEVARKLVILEGDLERSEERAEVAEAKSGDLEEELKNVTNNLKSLEAQAEKYSQKEDKYEEEIKVLTDKLKEAETRAEFAERSVAKLEKTIDDLEGIQHSPAVSMRVYVPSILLSFSGNSGLSFKAKVKILVKVEE

pLDDT: mean 83.84, std 21.46, range [24.78, 98.56]

Secondary structure (DSSP, 8-state):
-HHHHHHHHHHHHHHHHHHHHHHHHHHHHHHHHHHHHHHHHHHHHHHHHHHHHHHHHHHHHHHHHHHHHHHHHHHHHHHHHHHHHHHHHHHHHHHHHHHHHHHHHHHHHHHHHHHHHHHHHHHHHHHHHHHHHHHHHHHHHHHHHHHHHHHHHHHHHHHHHHHHHHHHHHHHHHHHHHHHHHHHHHHHHHHHHHHHHHHHHHHHHHHHHHHHHHHHHHHHHHHHHHHHHHHHHHHHHHHHHHHHHHHHHHHHHHHHHTS---------------------------------------

Organism: Dicentrarchus labrax (NCBI:txid13489)